Protein AF-A0A9D1J3Y9-F1 (afdb_monomer_lite)

pLDDT: mean 80.9, std 16.55, range [25.58, 98.06]

Sequence (192 aa):
MFTEKEIDNKNPNNLDVFFGYAAFTPLYKSNLINNDLYGFYEDFTMGSIKDIDIPINIDKDKTVRIWSSKSNTQEYLNFLYFCYKLPNEISVIFVNEYDEYVYSAGALNYKEVKELLKYEHKITTEEKDRYKNEWIKLANENSKIRLFKNDKIISTNYDYLDEYIDKYYDKNNIRKTVAALMGNDTENNFKF

Structure (mmCIF, N/CA/C/O backbone):
data_AF-A0A9D1J3Y9-F1
#
_entry.id   AF-A0A9D1J3Y9-F1
#
loop_
_atom_site.group_PDB
_atom_site.id
_atom_site.type_symbol
_atom_site.label_atom_id
_atom_site.label_alt_id
_atom_site.label_comp_id
_atom_site.label_asym_id
_atom_site.label_entity_id
_atom_site.label_seq_id
_atom_site.pdbx_PDB_ins_code
_atom_site.Cartn_x
_atom_site.Cartn_y
_atom_site.Cartn_z
_atom_site.occupancy
_atom_site.B_iso_or_equiv
_atom_site.auth_seq_id
_atom_site.auth_comp_id
_atom_site.auth_asym_id
_atom_site.auth_atom_id
_atom_site.pdbx_PDB_model_num
ATOM 1 N N . MET A 1 1 ? 3.023 18.216 32.067 1.00 33.12 1 MET A N 1
ATOM 2 C CA . MET A 1 1 ? 2.068 17.190 32.529 1.00 33.12 1 MET A CA 1
ATOM 3 C C . MET A 1 1 ? 0.862 17.299 31.611 1.00 33.12 1 MET A C 1
ATOM 5 O O . MET A 1 1 ? 0.069 18.211 31.777 1.00 33.12 1 MET A O 1
ATOM 9 N N . PHE A 1 2 ? 0.832 16.499 30.545 1.00 25.58 2 PHE A N 1
ATOM 10 C CA . PHE A 1 2 ? -0.294 16.462 29.610 1.00 25.58 2 PHE A CA 1
ATOM 11 C C . PHE A 1 2 ? -1.187 15.306 30.044 1.00 25.58 2 PHE A C 1
ATOM 13 O O . PHE A 1 2 ? -0.705 14.190 30.225 1.00 25.58 2 PHE A O 1
ATOM 20 N N . THR A 1 3 ? -2.446 15.610 30.323 1.00 32.56 3 THR A N 1
ATOM 21 C CA . THR A 1 3 ? -3.411 14.694 30.921 1.00 32.56 3 THR A CA 1
ATOM 22 C C . THR A 1 3 ? -3.790 13.593 29.934 1.00 32.56 3 THR A C 1
ATOM 24 O O . THR A 1 3 ? -4.477 13.845 28.951 1.00 32.56 3 THR A O 1
ATOM 27 N N . GLU A 1 4 ? -3.269 12.394 30.200 1.00 34.47 4 GLU A N 1
ATOM 28 C CA . GLU A 1 4 ? -3.891 11.054 30.308 1.00 34.47 4 GLU A CA 1
ATOM 29 C C . GLU A 1 4 ? -5.406 10.855 30.073 1.00 34.47 4 GLU A C 1
ATOM 31 O O . GLU A 1 4 ? -5.957 9.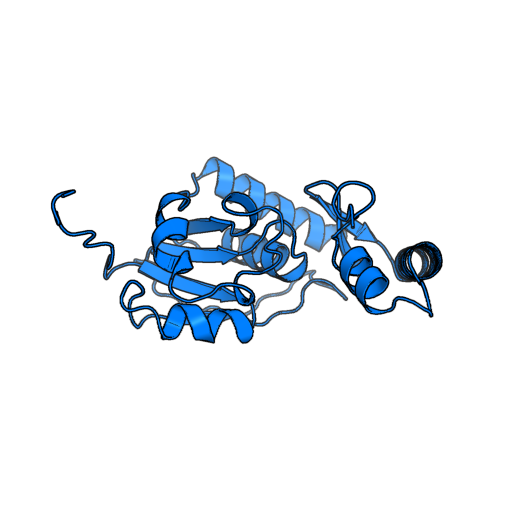850 30.510 1.00 34.47 4 GLU A O 1
ATOM 36 N N . LYS A 1 5 ? -6.108 11.713 29.327 1.00 34.97 5 LYS A N 1
ATOM 37 C CA . LYS A 1 5 ? -7.347 11.285 28.669 1.00 34.97 5 LYS A CA 1
ATOM 38 C C . LYS A 1 5 ? -6.965 10.339 27.534 1.00 34.97 5 LYS A C 1
ATOM 40 O O . LYS A 1 5 ? -6.739 10.763 26.407 1.00 34.97 5 LYS A O 1
ATOM 45 N N . GLU A 1 6 ? -6.764 9.082 27.915 1.00 41.53 6 GLU A N 1
ATOM 46 C CA . GLU A 1 6 ? -7.301 7.912 27.225 1.00 41.53 6 GLU A CA 1
ATOM 47 C C . GLU A 1 6 ? -7.290 8.050 25.701 1.00 41.53 6 GLU A C 1
ATOM 49 O O . GLU A 1 6 ? -8.289 8.368 25.061 1.00 41.53 6 GLU A O 1
ATOM 54 N N . ILE A 1 7 ? -6.128 7.771 25.107 1.00 43.50 7 ILE A N 1
ATOM 55 C CA . ILE A 1 7 ? -6.083 7.272 23.734 1.00 43.50 7 ILE A CA 1
ATOM 56 C C . ILE A 1 7 ? -6.680 5.865 23.799 1.00 43.50 7 ILE A C 1
ATOM 58 O O . ILE A 1 7 ? -5.968 4.865 23.861 1.00 43.50 7 ILE A O 1
ATOM 62 N N . ASP A 1 8 ? -8.004 5.806 23.832 1.00 44.75 8 ASP A N 1
ATOM 63 C CA . ASP A 1 8 ? -8.805 4.596 23.691 1.00 44.75 8 ASP A CA 1
ATOM 64 C C . ASP A 1 8 ? -8.859 4.221 22.192 1.00 44.75 8 ASP A C 1
ATOM 66 O O . ASP A 1 8 ? -9.909 4.006 21.601 1.00 44.75 8 ASP A O 1
ATOM 70 N N . ASN A 1 9 ? -7.694 4.213 21.518 1.00 51.62 9 ASN A N 1
ATOM 71 C CA . ASN A 1 9 ? -7.585 3.941 20.071 1.00 51.62 9 ASN A CA 1
ATOM 72 C C . ASN A 1 9 ? -7.682 2.455 19.727 1.00 51.62 9 ASN A C 1
ATOM 74 O O . ASN A 1 9 ? -7.563 2.081 18.556 1.00 51.62 9 ASN A O 1
ATOM 78 N N . LYS A 1 10 ? -7.940 1.606 20.725 1.00 52.09 10 LYS A N 1
ATOM 79 C CA . LYS A 1 10 ? -8.501 0.287 20.479 1.00 52.09 10 LYS A CA 1
ATOM 80 C C . LYS A 1 10 ? -9.935 0.489 20.017 1.00 52.09 10 LYS A C 1
ATOM 82 O O . LYS A 1 10 ? -10.852 0.285 20.794 1.00 52.09 10 LYS A O 1
ATOM 87 N N . ASN A 1 11 ? -10.141 0.873 18.759 1.00 59.44 11 ASN A N 1
ATOM 88 C CA . ASN A 1 11 ? -11.449 0.699 18.152 1.00 59.44 11 ASN A CA 1
ATOM 89 C C . ASN A 1 11 ? -11.619 -0.815 17.934 1.00 59.44 11 ASN A C 1
ATOM 91 O O . ASN A 1 11 ? -10.954 -1.367 17.053 1.00 59.44 11 ASN A O 1
ATOM 95 N N . PRO A 1 12 ? -12.424 -1.521 18.751 1.00 59.22 12 PRO A N 1
ATOM 96 C CA . PRO A 1 12 ? -12.570 -2.975 18.655 1.00 59.22 12 PRO A CA 1
ATOM 97 C C . PRO A 1 12 ? -13.143 -3.422 17.304 1.00 59.22 12 PRO A C 1
ATOM 99 O O . PRO A 1 12 ? -13.069 -4.601 16.977 1.00 59.22 12 PRO A O 1
ATOM 102 N N . ASN A 1 13 ? -13.667 -2.483 16.511 1.00 71.56 13 ASN A N 1
ATOM 103 C CA . ASN A 1 13 ? -14.254 -2.745 15.203 1.00 71.56 13 ASN A CA 1
ATOM 104 C C . ASN A 1 13 ? -13.260 -2.629 14.037 1.00 71.56 13 ASN A C 1
ATOM 106 O O . ASN A 1 13 ? -13.643 -2.900 12.896 1.00 71.56 13 ASN A O 1
ATOM 110 N N . ASN A 1 14 ? -12.008 -2.235 14.293 1.00 81.44 14 ASN A N 1
ATOM 111 C CA . ASN A 1 14 ? -10.996 -2.151 13.247 1.00 81.44 14 ASN A CA 1
ATOM 112 C C . ASN A 1 14 ? -10.247 -3.483 13.104 1.00 81.44 14 ASN A C 1
ATOM 114 O O . ASN A 1 14 ? -9.794 -4.055 14.095 1.00 81.44 14 ASN A O 1
ATOM 118 N N . LEU A 1 15 ? -10.090 -3.944 11.863 1.00 88.94 15 LEU A N 1
ATOM 119 C CA . LEU A 1 15 ? -9.105 -4.956 11.489 1.00 88.94 15 LEU A CA 1
ATOM 120 C C . LEU A 1 15 ? -7.855 -4.245 10.968 1.00 88.94 15 LEU A C 1
ATOM 122 O O . LEU A 1 15 ? -7.934 -3.523 9.971 1.00 88.94 15 LEU A O 1
ATOM 126 N N . ASP A 1 16 ? -6.711 -4.478 11.604 1.00 90.25 16 ASP A N 1
ATOM 127 C CA . ASP A 1 16 ? -5.431 -3.927 11.167 1.00 90.25 16 ASP A CA 1
ATOM 128 C C . ASP A 1 16 ? -4.796 -4.854 10.114 1.00 90.25 16 ASP A C 1
ATOM 130 O O . ASP A 1 16 ? -4.490 -6.022 10.368 1.00 90.25 16 ASP A O 1
ATOM 134 N N . VAL A 1 17 ? -4.601 -4.325 8.908 1.00 90.81 17 VAL A N 1
ATOM 135 C CA . VAL A 1 17 ? -3.977 -5.002 7.768 1.00 90.81 17 VAL A CA 1
ATOM 136 C C . VAL A 1 17 ? -2.576 -4.456 7.556 1.00 90.81 17 VAL A C 1
ATOM 138 O O . VAL A 1 17 ? -2.359 -3.245 7.560 1.00 90.81 17 VAL A O 1
ATOM 141 N N . PHE A 1 18 ? -1.628 -5.351 7.309 1.00 88.31 18 PHE A N 1
ATOM 142 C CA . PHE A 1 18 ? -0.254 -4.993 6.986 1.00 88.31 18 PHE A CA 1
ATOM 143 C C . PHE A 1 18 ? 0.293 -5.886 5.873 1.00 88.31 18 PHE A C 1
ATOM 145 O O . PHE A 1 18 ? -0.175 -7.008 5.646 1.00 88.31 18 PHE A O 1
ATOM 152 N N . PHE A 1 19 ? 1.320 -5.381 5.198 1.00 85.75 19 PHE A N 1
ATOM 153 C CA . PHE A 1 19 ? 1.958 -6.055 4.078 1.00 85.75 19 PHE A CA 1
ATOM 154 C C . PHE A 1 19 ? 3.391 -6.448 4.452 1.00 85.75 19 PHE A C 1
ATOM 156 O O . PHE A 1 19 ? 4.185 -5.615 4.884 1.00 85.75 19 PHE A O 1
ATOM 163 N N . GLY A 1 20 ? 3.733 -7.729 4.310 1.00 69.44 20 GLY A N 1
ATOM 164 C CA . GLY A 1 20 ? 5.083 -8.223 4.606 1.00 69.44 20 GLY A CA 1
ATOM 165 C C . GLY A 1 20 ? 5.359 -8.560 6.084 1.00 69.44 20 GLY A C 1
ATOM 166 O O . GLY A 1 20 ? 4.698 -8.106 7.015 1.00 69.44 20 GLY A O 1
ATOM 167 N N . TYR A 1 21 ? 6.354 -9.429 6.318 1.00 59.59 21 TYR A N 1
ATOM 168 C CA . TYR A 1 21 ? 6.550 -10.082 7.629 1.00 59.59 21 TYR A CA 1
ATOM 169 C C . TYR A 1 21 ? 7.175 -9.134 8.649 1.00 59.59 21 TYR A C 1
ATOM 171 O O . TYR A 1 21 ? 6.958 -9.269 9.852 1.00 59.59 21 TYR A O 1
ATOM 179 N N . ALA A 1 22 ? 7.942 -8.160 8.164 1.00 60.72 22 ALA A N 1
ATOM 180 C CA . ALA A 1 22 ? 8.607 -7.181 9.004 1.00 60.72 22 ALA A CA 1
ATOM 181 C C . ALA A 1 22 ? 7.599 -6.262 9.714 1.00 60.72 22 ALA A C 1
ATOM 183 O O . ALA A 1 22 ? 7.798 -5.971 10.888 1.00 60.72 22 ALA A O 1
ATOM 184 N N . ALA A 1 23 ? 6.484 -5.900 9.060 1.00 64.19 23 ALA A N 1
ATOM 185 C CA . ALA A 1 23 ? 5.444 -5.030 9.628 1.00 64.19 23 ALA A CA 1
ATOM 186 C C . ALA A 1 23 ? 4.671 -5.695 10.771 1.00 64.19 23 ALA A C 1
ATOM 188 O O . ALA A 1 23 ? 4.237 -5.022 11.705 1.00 64.19 23 ALA A O 1
ATOM 189 N N . PHE A 1 24 ? 4.587 -7.027 10.763 1.00 69.31 24 PHE A N 1
ATOM 190 C CA . PHE A 1 24 ? 3.933 -7.779 11.829 1.00 69.31 24 PHE A CA 1
ATOM 191 C C . PHE A 1 24 ? 4.586 -7.541 13.192 1.00 69.31 24 PHE A C 1
ATOM 193 O O . PHE A 1 24 ? 3.897 -7.351 14.184 1.00 69.31 24 PHE A O 1
ATOM 200 N N . THR A 1 25 ? 5.918 -7.528 13.266 1.00 71.56 25 THR A N 1
ATOM 201 C CA . THR A 1 25 ? 6.640 -7.495 14.550 1.00 71.56 25 THR A CA 1
ATOM 202 C C . THR A 1 25 ? 6.371 -6.223 15.375 1.00 71.56 25 THR A C 1
ATOM 204 O O . THR A 1 25 ? 6.051 -6.362 16.560 1.00 71.56 25 THR A O 1
ATOM 207 N N . PRO A 1 26 ? 6.509 -4.995 14.836 1.00 73.50 26 PRO A N 1
ATOM 208 C CA . PRO A 1 26 ? 6.227 -3.781 15.599 1.00 73.50 26 PRO A CA 1
ATOM 209 C C . PRO A 1 26 ? 4.736 -3.617 15.914 1.00 73.50 26 PRO A C 1
ATOM 211 O O . PRO A 1 26 ? 4.415 -3.201 17.027 1.00 73.50 26 PRO A O 1
ATOM 214 N N . LEU A 1 27 ? 3.838 -3.989 14.992 1.00 78.31 27 LEU A N 1
ATOM 215 C CA . LEU A 1 27 ? 2.387 -3.877 15.188 1.00 78.31 27 LEU A CA 1
ATOM 216 C C . LEU A 1 27 ? 1.871 -4.880 16.223 1.00 78.31 27 LEU A C 1
ATOM 218 O O . LEU A 1 27 ? 1.203 -4.487 17.171 1.00 78.31 27 LEU A O 1
ATOM 222 N N . TYR A 1 28 ? 2.265 -6.150 16.113 1.00 75.56 28 TYR A N 1
ATOM 223 C CA . TYR A 1 28 ? 1.899 -7.210 17.057 1.00 75.56 28 TYR A CA 1
ATOM 224 C C . TYR A 1 28 ? 2.390 -6.931 18.482 1.00 75.56 28 TYR A C 1
ATOM 226 O O . TYR A 1 28 ? 1.725 -7.264 19.457 1.00 75.56 28 TYR A O 1
ATOM 234 N N . LYS A 1 29 ? 3.566 -6.307 18.630 1.00 75.94 29 LYS A N 1
ATOM 235 C CA . LYS A 1 29 ? 4.104 -5.916 19.945 1.00 75.94 29 LYS A CA 1
ATOM 236 C C . LYS A 1 29 ? 3.448 -4.657 20.518 1.00 75.94 29 LYS A C 1
ATOM 238 O O . LYS A 1 29 ? 3.705 -4.324 21.675 1.00 75.94 29 LYS A O 1
ATOM 243 N N . SER A 1 30 ? 2.665 -3.925 19.728 1.00 74.38 30 SER A N 1
ATOM 244 C CA . SER A 1 30 ? 2.033 -2.687 20.163 1.00 74.38 30 SER A CA 1
ATOM 245 C C . SER A 1 30 ? 0.728 -2.975 20.894 1.00 74.38 30 SER A C 1
ATOM 247 O O . SER A 1 30 ? -0.234 -3.462 20.312 1.00 74.38 30 SER A O 1
ATOM 249 N N . ASN A 1 31 ? 0.641 -2.556 22.157 1.00 74.75 31 ASN A N 1
ATOM 250 C CA . ASN A 1 31 ? -0.602 -2.636 22.932 1.00 74.75 31 ASN A CA 1
ATOM 251 C C . ASN A 1 31 ? -1.724 -1.722 22.395 1.00 74.75 31 ASN A C 1
ATOM 253 O O . ASN A 1 31 ? -2.834 -1.759 22.925 1.00 74.75 31 ASN A O 1
ATOM 257 N N . LEU A 1 32 ? -1.425 -0.868 21.409 1.00 73.38 32 LEU A N 1
ATOM 258 C CA . LEU A 1 32 ? -2.373 0.057 20.777 1.00 73.38 32 LEU A CA 1
ATOM 259 C C . LEU A 1 32 ? -3.146 -0.587 19.626 1.00 73.38 32 LEU A C 1
ATOM 261 O O . LEU A 1 32 ? -4.177 -0.057 19.224 1.00 73.38 32 LEU A O 1
ATOM 265 N N . ILE A 1 33 ? -2.639 -1.700 19.100 1.00 73.69 33 ILE A N 1
ATOM 266 C CA . ILE A 1 33 ? -3.281 -2.468 18.042 1.00 73.69 33 ILE A CA 1
ATOM 267 C C . ILE A 1 33 ? -4.095 -3.576 18.705 1.00 73.69 33 ILE A C 1
ATOM 269 O O . ILE A 1 33 ? -3.660 -4.190 19.684 1.00 73.69 33 ILE A O 1
ATOM 273 N N . ASN A 1 34 ? -5.315 -3.797 18.224 1.00 67.06 34 ASN A N 1
ATOM 274 C CA . ASN A 1 34 ? -6.100 -4.939 18.676 1.00 67.06 34 ASN A CA 1
ATOM 275 C C . ASN A 1 34 ? -5.504 -6.221 18.080 1.00 67.06 34 ASN A C 1
ATOM 277 O O . ASN A 1 34 ? -4.923 -6.193 17.004 1.00 67.06 34 ASN A O 1
ATOM 281 N N . ASN A 1 35 ? -5.660 -7.367 18.751 1.00 66.06 35 ASN A N 1
ATOM 282 C CA . ASN A 1 35 ? -5.107 -8.651 18.279 1.00 66.06 35 ASN A CA 1
ATOM 283 C C . ASN A 1 35 ? -5.718 -9.150 16.945 1.00 66.06 35 ASN A C 1
ATOM 285 O O . ASN A 1 35 ? -5.425 -10.263 16.515 1.00 66.06 35 ASN A O 1
ATOM 289 N N . ASP A 1 36 ? -6.577 -8.354 16.310 1.00 78.25 36 ASP A N 1
ATOM 290 C CA . ASP A 1 36 ? -7.190 -8.617 15.016 1.00 78.25 36 ASP A CA 1
ATOM 291 C C . ASP A 1 36 ? -6.276 -8.071 13.913 1.00 78.25 36 ASP A C 1
ATOM 293 O O . ASP A 1 36 ? -6.423 -6.953 13.417 1.00 78.25 36 ASP A O 1
ATOM 297 N N . LEU A 1 37 ? -5.255 -8.869 13.612 1.00 84.12 37 LEU A N 1
ATOM 298 C CA . LEU A 1 37 ? -4.210 -8.562 12.647 1.00 84.12 37 LEU A CA 1
ATOM 299 C C . LEU A 1 37 ? -4.346 -9.480 11.436 1.00 84.12 37 LEU A C 1
ATOM 301 O O . LEU A 1 37 ? -4.343 -10.704 11.575 1.00 84.12 37 LEU A O 1
ATOM 305 N N . TYR A 1 38 ? -4.394 -8.892 10.245 1.00 86.00 38 TYR A N 1
ATOM 306 C CA . TYR A 1 38 ? -4.410 -9.627 8.985 1.00 86.00 38 TYR A CA 1
ATOM 307 C C . TYR A 1 38 ? -3.165 -9.303 8.158 1.00 86.00 38 TYR A C 1
ATOM 309 O O . TYR A 1 38 ? -2.995 -8.194 7.652 1.00 86.00 38 TYR A O 1
ATOM 317 N N . GLY A 1 39 ? -2.284 -10.291 8.020 1.00 86.81 39 GLY A N 1
ATOM 318 C CA . GLY A 1 39 ? -1.118 -10.189 7.149 1.00 86.81 39 GLY A CA 1
ATOM 319 C C . GLY A 1 39 ? -1.466 -10.585 5.720 1.00 86.81 39 GLY A C 1
ATOM 320 O O . GLY A 1 39 ? -2.018 -11.661 5.495 1.00 86.81 39 GLY A O 1
ATOM 321 N N . PHE A 1 40 ? -1.109 -9.739 4.757 1.00 87.12 40 PHE A N 1
ATOM 322 C CA . PHE A 1 40 ? -1.298 -10.002 3.332 1.00 87.12 40 PHE A CA 1
ATOM 323 C C . PHE A 1 40 ? 0.035 -9.909 2.581 1.00 87.12 40 PHE A C 1
ATOM 325 O O . PHE A 1 40 ? 0.808 -8.971 2.778 1.00 87.12 40 PHE A O 1
ATOM 332 N N . TYR A 1 41 ? 0.326 -10.907 1.746 1.00 82.06 41 TYR A N 1
ATOM 333 C CA . TYR A 1 41 ? 1.681 -11.173 1.249 1.00 82.06 41 TYR A CA 1
ATOM 334 C C . TYR A 1 41 ? 1.704 -11.502 -0.236 1.00 82.06 41 TYR A C 1
ATOM 336 O O . TYR A 1 41 ? 2.305 -12.488 -0.652 1.00 82.06 41 TYR A O 1
ATOM 344 N N . GLU A 1 42 ? 1.049 -10.669 -1.030 1.00 88.25 42 GLU A N 1
ATOM 345 C CA . GLU A 1 42 ? 1.047 -10.837 -2.476 1.00 88.25 42 GLU A CA 1
ATOM 346 C C . GLU A 1 42 ? 2.038 -9.879 -3.119 1.00 88.25 42 GLU A C 1
ATOM 348 O O . GLU A 1 42 ? 2.273 -8.761 -2.638 1.00 88.25 42 GLU A O 1
ATOM 353 N N . ASP A 1 43 ? 2.671 -10.362 -4.181 1.00 89.25 43 ASP A N 1
ATOM 354 C CA . ASP A 1 43 ? 3.592 -9.587 -4.992 1.00 89.25 43 ASP A CA 1
ATOM 355 C C . ASP A 1 43 ? 2.947 -9.292 -6.346 1.00 89.25 43 ASP A C 1
ATOM 357 O O . ASP A 1 43 ? 2.882 -10.135 -7.238 1.00 89.25 43 ASP A O 1
ATOM 361 N N . PHE A 1 44 ? 2.458 -8.063 -6.483 1.00 92.56 44 PHE A N 1
ATOM 362 C CA . PHE A 1 44 ? 1.872 -7.544 -7.718 1.00 92.56 44 PHE A CA 1
ATOM 363 C C . PHE A 1 44 ? 2.878 -6.765 -8.577 1.00 92.56 44 PHE A C 1
ATOM 365 O O . PHE A 1 44 ? 2.513 -6.221 -9.628 1.00 92.56 44 PHE A O 1
ATOM 372 N N . THR A 1 45 ? 4.139 -6.672 -8.140 1.00 91.00 45 THR A N 1
ATOM 373 C CA . THR A 1 45 ? 5.173 -5.886 -8.827 1.00 91.00 45 THR A CA 1
ATOM 374 C C . THR A 1 45 ? 5.581 -6.520 -10.150 1.00 91.00 45 THR A C 1
ATOM 376 O O . THR A 1 45 ? 5.971 -5.810 -11.077 1.00 91.00 45 THR A O 1
ATOM 379 N N . MET A 1 46 ? 5.440 -7.841 -10.273 1.00 90.19 46 MET A N 1
ATOM 380 C CA . MET A 1 46 ? 5.852 -8.607 -11.442 1.00 90.19 46 MET A CA 1
ATOM 381 C C . MET A 1 46 ? 4.739 -9.520 -11.951 1.00 90.19 46 MET A C 1
ATOM 383 O O . MET A 1 46 ? 3.896 -10.004 -11.203 1.00 90.19 46 MET A O 1
ATOM 387 N N . GLY A 1 47 ? 4.773 -9.793 -13.251 1.00 89.81 47 GLY A N 1
ATOM 388 C CA . GLY A 1 47 ? 3.834 -10.695 -13.901 1.00 89.81 47 GLY A CA 1
ATOM 389 C C . GLY A 1 47 ? 2.450 -10.089 -14.138 1.00 89.81 47 GLY A C 1
ATOM 390 O O . GLY A 1 47 ? 2.207 -8.887 -13.986 1.00 89.81 47 GLY A O 1
ATOM 391 N N . SER A 1 48 ? 1.544 -10.955 -14.589 1.00 91.00 48 SER A N 1
ATOM 392 C CA . SER A 1 48 ? 0.172 -10.579 -14.912 1.00 91.00 48 SER A CA 1
ATOM 393 C C . SER A 1 48 ? -0.645 -10.434 -13.639 1.00 91.00 48 SER A C 1
ATOM 395 O O . SER A 1 48 ? -0.815 -11.410 -12.916 1.00 91.00 48 SER A O 1
ATOM 397 N N . ILE A 1 49 ? -1.213 -9.248 -13.421 1.00 95.00 49 ILE A N 1
ATOM 398 C CA . ILE A 1 49 ? -2.232 -9.030 -12.378 1.00 95.00 49 ILE A CA 1
ATOM 399 C C . ILE A 1 49 ? -3.649 -8.989 -12.950 1.00 95.00 49 ILE A C 1
ATOM 401 O O . ILE A 1 49 ? -4.624 -8.789 -12.227 1.00 95.00 49 ILE A O 1
ATOM 405 N N . LYS A 1 50 ? -3.765 -9.159 -14.270 1.00 93.06 50 LYS A N 1
ATOM 406 C CA . LYS A 1 50 ? -5.050 -9.256 -14.939 1.00 93.06 50 LYS A CA 1
ATOM 407 C C . LYS A 1 50 ? -5.809 -10.466 -14.401 1.00 93.06 50 LYS A C 1
ATOM 409 O O . LYS A 1 50 ? -5.236 -11.545 -14.273 1.00 93.06 50 LYS A O 1
ATOM 414 N N . ASP A 1 51 ? -7.087 -10.260 -14.101 1.00 90.50 51 ASP A N 1
ATOM 415 C CA . ASP A 1 51 ? -8.011 -11.296 -13.634 1.00 90.50 51 ASP A CA 1
ATOM 416 C C . ASP A 1 51 ? -7.610 -11.960 -12.296 1.00 90.50 51 ASP A C 1
ATOM 418 O O . ASP A 1 51 ? -8.160 -13.001 -11.939 1.00 90.50 51 ASP A O 1
ATOM 422 N N . ILE A 1 52 ? -6.687 -11.359 -11.527 1.00 92.50 52 ILE A N 1
ATOM 423 C CA . ILE A 1 52 ? -6.369 -11.823 -10.173 1.00 92.50 52 ILE A CA 1
ATOM 424 C C .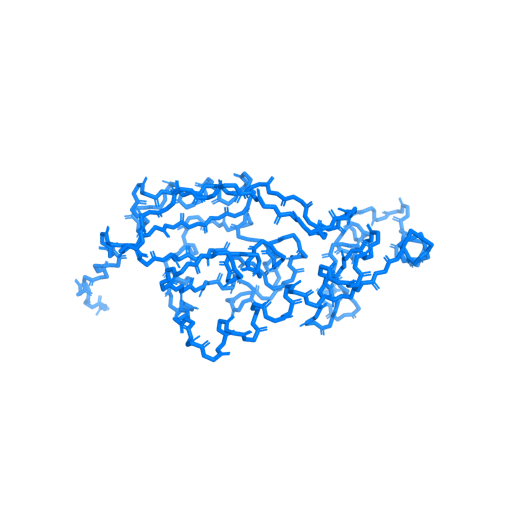 ILE A 1 52 ? -7.611 -11.718 -9.285 1.00 92.50 52 ILE A C 1
ATOM 426 O O . ILE A 1 52 ? -8.220 -10.653 -9.150 1.00 92.50 52 ILE A O 1
ATOM 430 N N . ASP A 1 53 ? -7.929 -12.831 -8.629 1.00 91.69 53 ASP A N 1
ATOM 431 C CA . ASP A 1 53 ? -8.987 -12.925 -7.635 1.00 91.69 53 ASP A CA 1
ATOM 432 C C . ASP A 1 53 ? -8.509 -13.722 -6.416 1.00 91.69 53 ASP A C 1
ATOM 434 O O . ASP A 1 53 ? -8.697 -14.934 -6.307 1.00 91.69 53 ASP A O 1
ATOM 438 N N . ILE A 1 54 ? -7.839 -13.029 -5.498 1.00 92.56 54 ILE A N 1
ATOM 439 C CA . ILE A 1 54 ? -7.394 -13.610 -4.230 1.00 92.56 54 ILE A CA 1
ATOM 440 C C . ILE A 1 54 ? -8.544 -13.536 -3.218 1.00 92.56 54 ILE A C 1
ATOM 442 O O . ILE A 1 54 ? -9.059 -12.436 -2.964 1.00 92.56 54 ILE A O 1
ATOM 446 N N . PRO A 1 55 ? -8.945 -14.668 -2.608 1.00 88.75 55 PRO A N 1
ATOM 447 C CA . PRO A 1 55 ? -9.982 -14.681 -1.589 1.00 88.75 55 PRO A CA 1
ATOM 448 C C . PRO A 1 55 ? -9.488 -13.970 -0.326 1.00 88.75 55 PRO A C 1
ATOM 450 O O . PRO A 1 55 ? -8.522 -14.390 0.305 1.00 88.75 55 PRO A O 1
ATOM 453 N N . ILE A 1 56 ? -10.188 -12.904 0.062 1.00 89.00 56 ILE A N 1
ATOM 454 C CA . ILE A 1 56 ? -9.957 -12.186 1.316 1.00 89.00 56 ILE A CA 1
ATOM 455 C C . ILE A 1 56 ? -11.214 -12.342 2.170 1.00 89.00 56 ILE A C 1
ATOM 457 O O . ILE A 1 56 ? -12.283 -11.856 1.802 1.00 89.00 56 ILE A O 1
ATOM 461 N N . ASN A 1 57 ? -11.091 -13.054 3.292 1.00 85.62 57 ASN A N 1
ATOM 462 C CA . ASN A 1 57 ? -12.200 -13.306 4.208 1.00 85.62 57 ASN A CA 1
ATOM 463 C C . ASN A 1 57 ? -12.135 -12.342 5.395 1.00 85.62 57 ASN A C 1
ATOM 465 O O . ASN A 1 57 ? -11.584 -12.665 6.446 1.00 85.62 57 ASN A O 1
ATOM 469 N N . ILE A 1 58 ? -12.670 -11.143 5.188 1.00 87.75 58 ILE A N 1
ATOM 470 C CA . ILE A 1 58 ? -12.803 -10.107 6.211 1.00 87.75 58 ILE A CA 1
ATOM 471 C C . ILE A 1 58 ? -14.295 -9.861 6.427 1.00 87.75 58 ILE A C 1
ATOM 473 O O . ILE A 1 58 ? -15.060 -9.774 5.465 1.00 87.75 58 ILE A O 1
ATOM 477 N N . ASP A 1 59 ? -14.703 -9.759 7.692 1.00 86.88 59 ASP A N 1
ATOM 478 C CA . ASP A 1 59 ? -16.074 -9.403 8.052 1.00 86.88 59 ASP A CA 1
ATOM 479 C C . ASP A 1 59 ? -16.439 -8.041 7.446 1.00 86.88 59 ASP A C 1
ATOM 481 O O . ASP A 1 59 ? -15.689 -7.075 7.582 1.00 86.88 59 ASP A O 1
ATOM 485 N N . LYS A 1 60 ? -17.581 -7.964 6.761 1.00 84.00 60 LYS A N 1
ATOM 486 C CA . LYS A 1 60 ? -18.018 -6.772 6.021 1.00 84.00 60 LYS A CA 1
ATOM 487 C C . LYS A 1 60 ? -18.318 -5.588 6.936 1.00 84.00 60 LYS A C 1
ATOM 489 O O . LYS A 1 60 ? -18.223 -4.453 6.475 1.00 84.00 60 LYS A O 1
ATOM 494 N N . ASP A 1 61 ? -18.643 -5.856 8.198 1.00 86.00 61 ASP A N 1
ATOM 495 C CA . ASP A 1 61 ? -18.996 -4.827 9.176 1.00 86.00 61 ASP A CA 1
ATOM 496 C C . ASP A 1 61 ? -17.763 -4.211 9.858 1.00 86.00 61 ASP A C 1
ATOM 498 O O . ASP A 1 61 ? -17.875 -3.206 10.562 1.00 86.00 61 ASP A O 1
ATOM 502 N N . LYS A 1 62 ? -16.567 -4.773 9.632 1.00 88.44 62 LYS A N 1
ATOM 503 C CA . LYS A 1 62 ? -15.317 -4.203 10.143 1.00 88.44 62 LYS A CA 1
ATOM 504 C C . LYS A 1 62 ? -14.811 -3.070 9.264 1.00 88.44 62 LYS A C 1
ATOM 506 O O . LYS A 1 62 ? -14.798 -3.166 8.034 1.00 88.44 62 LYS A O 1
ATOM 511 N N . THR A 1 63 ? -14.283 -2.035 9.904 1.00 91.12 63 THR A N 1
ATOM 512 C CA . THR A 1 63 ? -13.433 -1.055 9.226 1.00 91.12 63 THR A CA 1
ATOM 513 C C . THR A 1 63 ? -12.036 -1.655 9.072 1.00 91.12 63 THR A C 1
ATOM 515 O O . THR A 1 63 ? -11.491 -2.238 10.007 1.00 91.12 63 THR A O 1
ATOM 518 N N . VAL A 1 64 ? -11.442 -1.539 7.888 1.00 94.00 64 VAL A N 1
ATOM 519 C CA . VAL A 1 64 ? -10.106 -2.073 7.600 1.00 94.00 64 VAL A CA 1
ATOM 520 C C . VAL A 1 64 ? -9.092 -0.938 7.673 1.00 94.00 64 VAL A C 1
ATOM 522 O O . VAL A 1 64 ? -9.135 -0.030 6.846 1.00 94.00 64 VAL A O 1
ATOM 525 N N . ARG A 1 65 ? -8.169 -0.991 8.637 1.00 93.69 65 ARG A N 1
ATOM 526 C CA . ARG A 1 65 ? -7.046 -0.051 8.724 1.00 93.69 65 ARG A CA 1
ATOM 527 C C . ARG A 1 65 ? -5.829 -0.653 8.041 1.00 93.69 65 ARG A C 1
ATOM 529 O O . ARG A 1 65 ? -5.317 -1.672 8.488 1.00 93.69 65 ARG A O 1
ATOM 536 N N . ILE A 1 66 ? -5.341 -0.015 6.988 1.00 93.88 66 ILE A N 1
ATOM 537 C CA . ILE A 1 66 ? -4.184 -0.486 6.225 1.00 93.88 66 ILE A CA 1
ATOM 538 C C . ILE A 1 66 ? -2.930 0.283 6.645 1.00 93.88 66 ILE A C 1
ATOM 540 O O . ILE A 1 66 ? -2.880 1.508 6.547 1.00 93.88 66 ILE A O 1
ATOM 544 N N . TRP A 1 67 ? -1.896 -0.444 7.058 1.00 92.50 67 TRP A N 1
ATOM 545 C CA . TRP A 1 67 ? -0.551 0.081 7.280 1.00 92.50 67 TRP A CA 1
ATOM 546 C C . TRP A 1 67 ? 0.274 -0.128 6.012 1.00 92.50 67 TRP A C 1
ATOM 548 O O . TRP A 1 67 ? 0.561 -1.265 5.636 1.00 92.50 67 TRP A O 1
ATOM 558 N N . SER A 1 68 ? 0.628 0.964 5.338 1.00 91.81 68 SER A N 1
ATOM 559 C CA . SER A 1 68 ? 1.283 0.929 4.028 1.00 91.81 68 SER A CA 1
ATOM 560 C C . SER A 1 68 ? 2.309 2.049 3.902 1.00 91.81 68 SER A C 1
ATOM 562 O O . SER A 1 68 ? 2.378 2.961 4.721 1.00 91.81 68 SER A O 1
ATOM 564 N N . SER A 1 69 ? 3.075 2.020 2.826 1.00 88.31 69 SER A N 1
ATOM 565 C CA . SER A 1 69 ? 3.895 3.123 2.352 1.00 88.31 69 SER A CA 1
ATOM 566 C C . SER A 1 69 ? 3.517 3.471 0.918 1.00 88.31 69 SER A C 1
ATOM 568 O O . SER A 1 69 ? 3.187 2.580 0.134 1.00 88.31 69 SER A O 1
ATOM 570 N N . LYS A 1 70 ? 3.564 4.762 0.567 1.00 84.62 70 LYS A N 1
ATOM 571 C CA . LYS A 1 70 ? 3.493 5.184 -0.839 1.00 84.62 70 LYS A CA 1
ATOM 572 C C . LYS A 1 70 ? 4.826 4.963 -1.537 1.00 84.62 70 LYS A C 1
ATOM 574 O O . LYS A 1 70 ? 4.818 4.668 -2.714 1.00 84.62 70 LYS A O 1
ATOM 579 N N . SER A 1 71 ? 5.958 5.034 -0.840 1.00 78.69 71 SER A N 1
ATOM 580 C CA . SER A 1 71 ? 7.258 4.804 -1.477 1.00 78.69 71 SER A CA 1
ATOM 581 C C . SER A 1 71 ? 7.495 3.330 -1.811 1.00 78.69 71 SER A C 1
ATOM 583 O O . SER A 1 71 ? 8.217 3.049 -2.762 1.00 78.69 71 SER A O 1
ATOM 585 N N . ASN A 1 72 ? 6.837 2.388 -1.123 1.00 85.75 72 ASN A N 1
ATOM 586 C CA . ASN A 1 72 ? 6.964 0.965 -1.423 1.00 85.75 72 ASN A CA 1
ATOM 587 C C . ASN A 1 72 ? 5.964 0.475 -2.470 1.00 85.75 72 ASN A C 1
ATOM 589 O O . ASN A 1 72 ? 4.768 0.367 -2.210 1.00 85.75 72 ASN A O 1
ATOM 593 N N . THR A 1 73 ? 6.494 0.085 -3.632 1.00 88.12 73 THR A N 1
ATOM 594 C CA . THR A 1 73 ? 5.708 -0.424 -4.767 1.00 88.12 73 THR A CA 1
ATOM 595 C C . THR A 1 73 ? 4.775 -1.571 -4.377 1.00 88.12 73 THR A C 1
ATOM 597 O O . THR A 1 73 ? 3.601 -1.549 -4.738 1.00 88.12 73 THR A O 1
ATOM 600 N N . GLN A 1 74 ? 5.268 -2.572 -3.643 1.00 89.00 74 GLN A N 1
ATOM 601 C CA . GLN A 1 74 ? 4.467 -3.738 -3.271 1.00 89.00 74 GLN A CA 1
ATOM 602 C C . GLN A 1 74 ? 3.363 -3.357 -2.281 1.00 89.00 74 GLN A C 1
ATOM 604 O O . GLN A 1 74 ? 2.211 -3.744 -2.467 1.00 89.00 74 GLN A O 1
ATOM 609 N N . GLU A 1 75 ? 3.694 -2.579 -1.249 1.00 90.44 75 GLU A N 1
ATOM 610 C CA . GLU A 1 75 ? 2.708 -2.134 -0.257 1.00 90.44 75 GLU A CA 1
ATOM 611 C C . GLU A 1 75 ? 1.620 -1.278 -0.905 1.00 90.44 75 GLU A C 1
ATOM 613 O O . GLU A 1 75 ? 0.433 -1.520 -0.691 1.00 90.44 75 GLU A O 1
ATOM 618 N N . TYR A 1 76 ? 2.013 -0.341 -1.769 1.00 92.50 76 TYR A N 1
ATOM 619 C CA . TYR A 1 76 ? 1.073 0.514 -2.477 1.00 92.50 76 TYR A CA 1
ATOM 620 C C . TYR A 1 76 ? 0.164 -0.283 -3.423 1.00 92.50 76 TYR A C 1
ATOM 622 O O . TYR A 1 76 ? -1.046 -0.066 -3.437 1.00 92.50 76 TYR A O 1
ATOM 630 N N . LEU A 1 77 ? 0.700 -1.255 -4.170 1.00 94.38 77 LEU A N 1
ATOM 631 C CA . LEU A 1 77 ? -0.117 -2.130 -5.020 1.00 94.38 77 LEU A CA 1
ATOM 632 C C . LEU A 1 77 ? -1.094 -2.983 -4.200 1.00 94.38 77 LEU A C 1
ATOM 634 O O . LEU A 1 77 ? -2.252 -3.127 -4.593 1.00 94.38 77 LEU A O 1
ATOM 638 N N . ASN A 1 78 ? -0.665 -3.508 -3.051 1.00 94.31 78 ASN A N 1
ATOM 639 C CA . ASN A 1 78 ? -1.542 -4.251 -2.147 1.00 94.31 78 ASN A CA 1
ATOM 640 C C . ASN A 1 78 ? -2.649 -3.356 -1.577 1.00 94.31 78 ASN A C 1
ATOM 642 O O . ASN A 1 78 ? -3.812 -3.759 -1.531 1.00 94.31 78 ASN A O 1
ATOM 646 N N . PHE A 1 79 ? -2.322 -2.115 -1.221 1.00 95.38 79 PHE A N 1
ATOM 647 C CA . PHE A 1 79 ? -3.298 -1.104 -0.829 1.00 95.38 79 PHE A CA 1
ATOM 648 C C . PHE A 1 79 ? -4.342 -0.846 -1.932 1.00 95.38 79 PHE A C 1
ATOM 650 O O . PHE A 1 79 ? -5.547 -0.898 -1.665 1.00 95.38 79 PHE A O 1
ATOM 657 N N . LEU A 1 80 ? -3.907 -0.633 -3.180 1.00 96.19 80 LEU A N 1
ATOM 658 C CA . LEU A 1 80 ? -4.813 -0.450 -4.320 1.00 96.19 80 LEU A CA 1
ATOM 659 C C . LEU A 1 80 ? -5.723 -1.672 -4.522 1.00 96.19 80 LEU A C 1
ATOM 661 O O . LEU A 1 80 ? -6.929 -1.515 -4.733 1.00 96.19 80 LEU A O 1
ATOM 665 N N . TYR A 1 81 ? -5.173 -2.886 -4.405 1.00 96.62 81 TYR A N 1
ATOM 666 C CA . TYR A 1 81 ? -5.943 -4.125 -4.514 1.00 96.62 81 TYR A CA 1
ATOM 667 C C . TYR A 1 81 ? -7.029 -4.226 -3.438 1.00 96.62 81 TYR A C 1
ATOM 669 O O . TYR A 1 81 ? -8.164 -4.593 -3.743 1.00 96.62 81 TYR A O 1
ATOM 677 N N . PHE A 1 82 ? -6.732 -3.844 -2.194 1.00 96.25 82 PHE A N 1
ATOM 678 C CA . PHE A 1 82 ? -7.720 -3.833 -1.110 1.00 96.25 82 PHE A CA 1
ATOM 679 C C . PHE A 1 82 ? -8.846 -2.829 -1.374 1.00 96.25 82 PHE A C 1
ATOM 681 O O . PHE A 1 82 ? -10.018 -3.178 -1.217 1.00 96.25 82 PHE A O 1
ATOM 688 N N . CYS A 1 83 ? -8.518 -1.623 -1.849 1.00 96.75 83 CYS A N 1
ATOM 689 C CA . CYS A 1 83 ? -9.512 -0.632 -2.275 1.00 96.75 83 CYS A CA 1
ATOM 690 C C . CYS A 1 83 ? -10.410 -1.152 -3.409 1.00 96.75 83 CYS A C 1
ATOM 692 O O . CYS A 1 83 ? -11.609 -0.864 -3.422 1.00 96.75 83 CYS A O 1
ATOM 694 N N . TYR A 1 84 ? -9.852 -1.936 -4.336 1.00 96.94 84 TYR A N 1
ATOM 695 C CA . TYR A 1 84 ? -10.597 -2.581 -5.418 1.00 96.94 84 TYR A CA 1
ATOM 696 C C . TYR A 1 84 ? -11.492 -3.731 -4.932 1.00 96.94 84 TYR A C 1
ATOM 698 O O . TYR A 1 84 ? -12.648 -3.830 -5.352 1.00 96.94 84 TYR A O 1
ATOM 706 N N . LYS A 1 85 ? -10.961 -4.605 -4.070 1.00 95.75 85 LYS A N 1
ATOM 707 C CA . LYS A 1 85 ? -11.563 -5.899 -3.728 1.00 95.75 85 LYS A CA 1
ATOM 708 C C . LYS A 1 85 ? -12.580 -5.820 -2.595 1.00 95.75 85 LYS A C 1
ATOM 7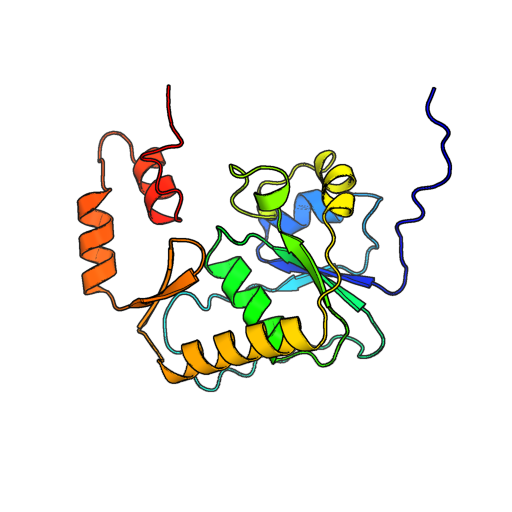10 O O . LYS A 1 85 ? -13.576 -6.546 -2.626 1.00 95.75 85 LYS A O 1
ATOM 715 N N . LEU A 1 86 ? -12.326 -4.994 -1.582 1.00 94.62 86 LEU A N 1
ATOM 716 C CA . LEU A 1 86 ? -13.107 -5.011 -0.349 1.00 94.62 86 LEU A CA 1
ATOM 717 C C . LEU A 1 86 ? -14.277 -4.026 -0.395 1.00 94.62 86 LEU A C 1
ATOM 719 O O . LEU A 1 86 ? -14.089 -2.860 -0.744 1.00 94.62 86 LEU A O 1
ATOM 723 N N . PRO A 1 87 ? -15.486 -4.432 0.027 1.00 93.38 87 PRO A N 1
ATOM 724 C CA . PRO A 1 87 ? -16.604 -3.508 0.195 1.00 93.38 87 PRO A CA 1
ATOM 725 C C . PRO A 1 87 ? -16.472 -2.635 1.456 1.00 93.38 87 PRO A C 1
ATOM 727 O O . PRO A 1 87 ? -17.082 -1.573 1.501 1.00 93.38 87 PRO A O 1
ATOM 730 N N . ASN A 1 88 ? -15.653 -3.045 2.429 1.00 94.50 88 ASN A N 1
ATOM 731 C CA . ASN A 1 88 ? -15.470 -2.419 3.744 1.00 94.50 88 ASN A CA 1
ATOM 732 C C . ASN A 1 88 ? -15.113 -0.926 3.696 1.00 94.50 88 ASN A C 1
ATOM 734 O O . ASN A 1 88 ? -14.494 -0.452 2.738 1.00 94.50 88 ASN A O 1
ATOM 738 N N . GLU A 1 89 ? -15.414 -0.194 4.769 1.00 94.62 89 GLU A N 1
ATOM 739 C CA . GLU A 1 89 ? -14.756 1.092 5.013 1.00 94.62 89 GLU A CA 1
ATOM 740 C C . GLU A 1 89 ? -13.251 0.874 5.198 1.00 94.62 89 GLU A C 1
ATOM 742 O O . GLU A 1 89 ? -12.841 -0.073 5.872 1.00 94.62 89 GLU A O 1
ATOM 747 N N . ILE A 1 90 ? -12.436 1.750 4.610 1.00 95.50 90 ILE A N 1
ATOM 748 C CA . ILE A 1 90 ? -10.979 1.664 4.699 1.00 95.50 90 ILE A CA 1
ATOM 749 C C . ILE A 1 90 ? -10.447 2.947 5.329 1.00 95.50 90 ILE A C 1
ATOM 751 O O . ILE A 1 90 ? -10.830 4.051 4.940 1.00 95.50 90 ILE A O 1
ATOM 755 N N . SER A 1 91 ? -9.540 2.799 6.283 1.00 94.94 91 SER A N 1
ATOM 756 C CA . SER A 1 91 ? -8.603 3.844 6.675 1.00 94.94 91 SER A CA 1
ATOM 757 C C . SER A 1 91 ? -7.185 3.400 6.346 1.00 94.94 91 SER A C 1
ATOM 759 O O . SER A 1 91 ? -6.903 2.209 6.200 1.00 94.94 91 SER A O 1
ATOM 761 N N . VAL A 1 92 ? -6.283 4.355 6.173 1.00 94.44 92 VAL A N 1
ATOM 762 C CA . VAL A 1 92 ? -4.899 4.075 5.804 1.00 94.44 92 VAL A CA 1
ATOM 763 C C . VAL A 1 92 ? -3.951 4.938 6.614 1.00 94.44 92 VAL A C 1
ATOM 765 O O . VAL A 1 92 ? -4.240 6.095 6.907 1.00 94.44 92 VAL A O 1
ATOM 768 N N . ILE A 1 93 ? -2.815 4.355 6.974 1.00 93.38 93 ILE A N 1
ATOM 769 C CA . ILE A 1 93 ? -1.658 5.057 7.514 1.00 93.38 93 ILE A CA 1
ATOM 770 C C . ILE A 1 93 ? -0.529 4.841 6.520 1.00 93.38 93 ILE A C 1
ATOM 772 O O . ILE A 1 93 ? -0.046 3.716 6.356 1.00 93.38 93 ILE A O 1
ATOM 776 N N . PHE A 1 94 ? -0.119 5.922 5.862 1.00 91.75 94 PHE A N 1
ATOM 777 C CA . PHE A 1 94 ? 1.063 5.925 5.015 1.00 91.75 94 PHE A CA 1
ATOM 778 C C . PHE A 1 94 ? 2.273 6.322 5.850 1.00 91.75 94 PHE A C 1
ATOM 780 O O . PHE A 1 94 ? 2.429 7.476 6.234 1.00 91.75 94 PHE A O 1
ATOM 787 N N . VAL A 1 95 ? 3.139 5.360 6.155 1.00 88.12 95 VAL A N 1
ATOM 788 C CA . VAL A 1 95 ? 4.252 5.569 7.098 1.00 88.12 95 V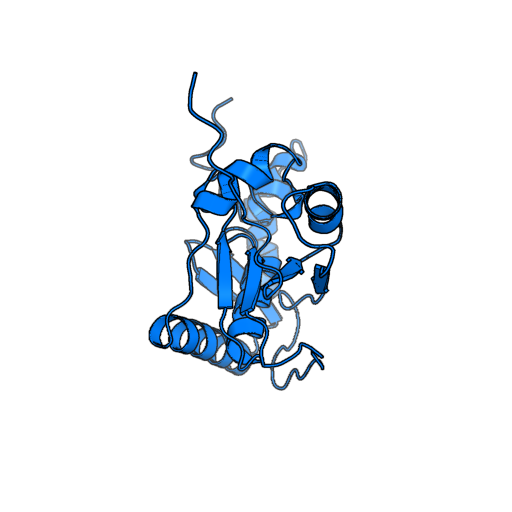AL A CA 1
ATOM 789 C C . VAL A 1 95 ? 5.240 6.636 6.638 1.00 88.12 95 VAL A C 1
ATOM 791 O O . VAL A 1 95 ? 5.831 7.330 7.461 1.00 88.12 95 VAL A O 1
ATOM 794 N N . ASN A 1 96 ? 5.345 6.823 5.325 1.00 85.81 96 ASN A N 1
ATOM 795 C CA . ASN A 1 96 ? 6.177 7.842 4.712 1.00 85.81 96 ASN A CA 1
ATOM 796 C C . ASN A 1 96 ? 5.599 9.271 4.827 1.00 85.81 96 ASN A C 1
ATOM 798 O O . ASN A 1 96 ? 6.266 10.220 4.433 1.00 85.81 96 ASN A O 1
ATOM 802 N N . GLU A 1 97 ? 4.379 9.446 5.353 1.00 85.81 97 GLU A N 1
ATOM 803 C CA . GLU A 1 97 ? 3.824 10.764 5.718 1.00 85.81 97 GLU A CA 1
ATOM 804 C C . GLU A 1 97 ? 4.313 11.244 7.093 1.00 85.81 97 GLU A C 1
ATOM 806 O O . GLU A 1 97 ? 4.332 12.445 7.355 1.00 85.81 97 GLU A O 1
ATOM 811 N N . TYR A 1 98 ? 4.728 10.319 7.963 1.00 83.88 98 TYR A N 1
ATOM 812 C CA . TYR A 1 98 ? 5.377 10.642 9.235 1.00 83.88 98 TYR A CA 1
ATOM 813 C C . TYR A 1 98 ? 6.867 10.935 9.045 1.00 83.88 98 TYR A C 1
ATOM 815 O O . TYR A 1 98 ? 7.383 11.907 9.594 1.00 83.88 98 TYR A O 1
ATOM 823 N N . ASP A 1 99 ? 7.547 10.091 8.271 1.00 81.25 99 ASP A N 1
ATOM 824 C CA . ASP A 1 99 ? 8.968 10.217 7.969 1.00 81.25 99 ASP A CA 1
ATOM 825 C C . ASP A 1 99 ? 9.216 9.735 6.534 1.00 81.25 99 ASP A C 1
ATOM 827 O O . ASP A 1 99 ? 9.070 8.550 6.236 1.00 81.25 99 ASP A O 1
ATOM 831 N N . GLU A 1 100 ? 9.607 10.653 5.646 1.00 76.56 100 GLU A N 1
ATOM 832 C CA . GLU A 1 100 ? 9.858 10.374 4.226 1.00 76.56 100 GLU A CA 1
ATOM 833 C C . GLU A 1 100 ? 10.938 9.301 3.992 1.00 76.56 100 GLU A C 1
ATOM 835 O O . GLU A 1 100 ? 10.962 8.671 2.932 1.00 76.56 100 GLU A O 1
ATOM 840 N N . TYR A 1 101 ? 11.811 9.062 4.978 1.00 75.38 101 TYR A N 1
ATOM 841 C CA . TYR A 1 101 ? 12.866 8.050 4.926 1.00 75.38 101 TYR A CA 1
ATOM 842 C C . TYR A 1 101 ? 12.367 6.652 5.329 1.00 75.38 101 TYR A C 1
ATOM 844 O O . TYR A 1 101 ? 13.070 5.658 5.115 1.00 75.38 101 TYR A O 1
ATOM 852 N N . VAL A 1 102 ? 11.154 6.537 5.884 1.00 77.00 102 VAL A N 1
ATOM 853 C CA . VAL A 1 102 ? 10.533 5.251 6.216 1.00 77.00 102 VAL A CA 1
ATOM 854 C C . VAL A 1 102 ? 9.872 4.672 4.971 1.00 77.00 102 VAL A C 1
ATOM 856 O O . VAL A 1 102 ? 8.791 5.067 4.544 1.00 77.00 102 VAL A O 1
ATOM 859 N N . TYR A 1 103 ? 10.535 3.671 4.399 1.00 76.56 103 TYR A N 1
ATOM 860 C CA . TYR A 1 103 ? 10.107 3.061 3.146 1.00 76.56 103 TYR A CA 1
ATOM 861 C C . TYR A 1 103 ? 8.920 2.102 3.289 1.00 76.56 103 TYR A C 1
ATOM 863 O O . TYR A 1 103 ? 8.169 1.911 2.344 1.00 76.56 103 TYR A O 1
ATOM 871 N N . SER A 1 104 ? 8.757 1.457 4.440 1.00 84.00 104 SER A N 1
ATOM 872 C CA . SER A 1 104 ? 7.826 0.340 4.621 1.00 84.00 104 SER A CA 1
ATOM 873 C C . SER A 1 104 ? 7.265 0.350 6.029 1.00 84.00 104 SER A C 1
ATOM 875 O O . SER A 1 104 ? 7.990 0.663 6.979 1.00 84.00 104 SER A O 1
ATOM 877 N N . ALA A 1 105 ? 6.015 -0.085 6.191 1.00 83.44 105 ALA A N 1
ATOM 878 C CA . ALA A 1 105 ? 5.449 -0.326 7.520 1.00 83.44 105 ALA A CA 1
ATOM 879 C C . ALA A 1 105 ? 6.257 -1.363 8.328 1.00 83.44 105 ALA A C 1
ATOM 881 O O . ALA A 1 105 ? 6.220 -1.378 9.558 1.00 83.44 105 ALA A O 1
ATOM 882 N N . GLY A 1 106 ? 7.054 -2.193 7.650 1.00 80.44 106 GLY A N 1
ATOM 883 C CA . GLY A 1 106 ? 7.998 -3.121 8.263 1.00 80.44 106 GLY A CA 1
ATOM 884 C C . GLY A 1 106 ? 9.242 -2.506 8.882 1.00 80.44 106 GLY A C 1
ATOM 885 O O . GLY A 1 106 ? 9.890 -3.169 9.688 1.00 80.44 106 GLY A O 1
ATOM 886 N N . ALA A 1 107 ? 9.573 -1.261 8.546 1.00 80.19 107 ALA A N 1
ATOM 887 C CA . ALA A 1 107 ? 10.722 -0.561 9.116 1.00 80.19 107 ALA A CA 1
ATOM 888 C C . ALA A 1 107 ? 10.407 0.121 10.459 1.00 80.19 107 ALA A C 1
ATOM 890 O O . ALA A 1 107 ? 11.315 0.630 11.113 1.00 80.19 107 ALA A O 1
ATOM 891 N N . LEU A 1 108 ? 9.138 0.113 10.876 1.00 79.38 108 LEU A N 1
ATOM 892 C CA . LEU A 1 108 ? 8.691 0.769 12.095 1.00 79.38 108 LEU A CA 1
ATOM 893 C C . LEU A 1 108 ? 9.240 0.102 13.356 1.00 79.38 108 LEU A C 1
ATOM 895 O O . LEU A 1 108 ? 9.359 -1.122 13.457 1.00 79.38 108 LEU A O 1
ATOM 899 N N . ASN A 1 109 ? 9.463 0.911 14.385 1.00 79.75 109 ASN A N 1
ATOM 900 C CA . ASN A 1 109 ? 9.592 0.442 15.755 1.00 79.75 109 ASN A CA 1
ATOM 901 C C . ASN A 1 109 ? 8.273 0.615 16.528 1.00 79.75 109 ASN A C 1
ATOM 903 O O . ASN A 1 109 ? 7.406 1.417 16.190 1.00 79.75 109 ASN A O 1
ATOM 907 N N . TYR A 1 110 ? 8.114 -0.138 17.620 1.00 75.75 110 TYR A N 1
ATOM 908 C CA . TYR A 1 110 ? 6.856 -0.138 18.378 1.00 75.75 110 TYR A CA 1
ATOM 909 C C . TYR A 1 110 ? 6.504 1.229 19.000 1.00 75.75 110 TYR A C 1
ATOM 911 O O . TYR A 1 110 ? 5.338 1.476 19.300 1.00 75.75 110 TYR A O 1
ATOM 919 N N . LYS A 1 111 ? 7.489 2.115 19.230 1.00 78.38 111 LYS A N 1
ATOM 920 C CA . LYS A 1 111 ? 7.246 3.446 19.811 1.00 78.38 111 LYS A CA 1
ATOM 921 C C . LYS A 1 111 ? 6.633 4.397 18.781 1.00 78.38 111 LYS A C 1
ATOM 923 O O . LYS A 1 111 ? 5.821 5.236 19.159 1.00 78.38 111 LYS A O 1
ATOM 928 N N . GLU A 1 112 ? 6.977 4.231 17.506 1.00 83.31 112 GLU A N 1
ATOM 929 C CA . GLU A 1 112 ? 6.464 5.040 16.390 1.00 83.31 112 GLU A CA 1
ATOM 930 C C . GLU A 1 112 ? 4.992 4.765 16.091 1.00 83.31 112 GLU A C 1
ATOM 932 O O . GLU A 1 112 ? 4.274 5.682 15.699 1.00 83.31 112 GLU A O 1
ATOM 937 N N . VAL A 1 113 ? 4.507 3.545 16.354 1.00 82.88 113 VAL A N 1
ATOM 938 C CA . VAL A 1 113 ? 3.106 3.148 16.107 1.00 82.88 113 VAL A CA 1
ATOM 939 C C . VAL A 1 113 ? 2.118 4.142 16.726 1.00 82.88 113 VAL A C 1
ATOM 941 O O . VAL A 1 113 ? 1.130 4.507 16.097 1.00 82.88 113 VAL A O 1
ATOM 944 N N . LYS A 1 114 ? 2.396 4.640 17.939 1.00 82.81 114 LYS A N 1
ATOM 945 C CA . LYS A 1 114 ? 1.530 5.616 18.619 1.00 82.81 114 LYS A CA 1
ATOM 946 C C . LYS A 1 114 ? 1.431 6.948 17.878 1.00 82.81 114 LYS A C 1
ATOM 948 O O . LYS A 1 114 ? 0.360 7.547 17.836 1.00 82.81 114 LYS A O 1
ATOM 953 N N . GLU A 1 115 ? 2.553 7.431 17.362 1.00 84.44 115 GLU A N 1
ATOM 954 C CA . GLU A 1 115 ? 2.619 8.713 16.666 1.00 84.44 115 GLU A CA 1
ATOM 955 C C . GLU A 1 115 ? 1.987 8.606 15.277 1.00 84.44 115 GLU A C 1
ATOM 957 O O . GLU A 1 115 ? 1.236 9.493 14.878 1.00 84.44 115 GLU A O 1
ATOM 962 N N . LEU A 1 116 ? 2.189 7.474 14.602 1.00 87.50 116 LEU A N 1
ATOM 963 C CA . LEU A 1 116 ? 1.629 7.174 13.285 1.00 87.50 116 LEU A CA 1
ATOM 964 C C . LEU A 1 116 ? 0.104 7.091 13.255 1.00 87.50 116 LEU A C 1
ATOM 966 O O . LEU A 1 116 ? -0.499 7.486 12.264 1.00 87.50 116 LEU A O 1
ATOM 970 N N . LEU A 1 117 ? -0.538 6.662 14.345 1.00 86.88 117 LEU A N 1
ATOM 971 C CA . LEU A 1 117 ? -2.005 6.663 14.444 1.00 86.88 117 LEU A CA 1
ATOM 972 C C . LEU A 1 117 ? -2.621 8.060 14.241 1.00 86.88 117 LEU A C 1
ATOM 974 O O . LEU A 1 117 ? -3.794 8.161 13.903 1.00 86.88 117 LEU A O 1
ATOM 978 N N . LYS A 1 118 ? -1.856 9.143 14.428 1.00 87.12 118 LYS A N 1
ATOM 979 C CA . LYS A 1 118 ? -2.321 10.520 14.176 1.00 87.12 118 LYS A CA 1
ATOM 980 C C . LYS A 1 118 ? -2.420 10.854 12.684 1.00 87.12 118 LYS A C 1
ATOM 982 O O . LYS A 1 118 ? -3.093 11.816 12.336 1.00 87.12 118 LYS A O 1
ATOM 987 N N . TYR A 1 119 ? -1.749 10.073 11.840 1.00 89.69 119 TYR A N 1
ATOM 988 C CA . TYR A 1 119 ? -1.746 10.186 10.380 1.00 89.69 119 TYR A CA 1
ATOM 989 C C . TYR A 1 119 ? -2.759 9.232 9.736 1.00 89.69 119 TYR A C 1
ATOM 991 O O . TYR A 1 119 ? -2.769 9.064 8.522 1.00 89.69 119 TYR A O 1
ATOM 999 N N . GLU A 1 120 ? -3.607 8.578 10.537 1.00 91.88 120 GLU A N 1
ATOM 1000 C CA . GLU A 1 120 ? -4.683 7.758 10.001 1.00 91.88 120 GLU A CA 1
ATOM 1001 C C . GLU A 1 120 ? -5.660 8.622 9.201 1.0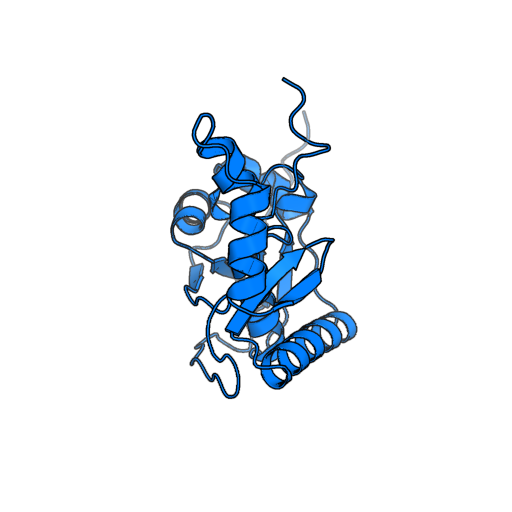0 91.88 120 GLU A C 1
ATOM 1003 O O . GLU A 1 120 ? -6.304 9.532 9.726 1.00 91.88 120 GLU A O 1
ATOM 1008 N N . HIS A 1 121 ? -5.796 8.287 7.923 1.00 92.38 121 HIS A N 1
ATOM 1009 C CA . HIS A 1 121 ? -6.720 8.925 7.003 1.00 92.38 121 HIS A CA 1
ATOM 1010 C C . HIS A 1 121 ? -7.865 7.970 6.680 1.00 92.38 121 HIS A C 1
ATOM 1012 O O . HIS A 1 121 ? -7.645 6.880 6.146 1.00 92.38 121 HIS A O 1
ATOM 1018 N N . LYS A 1 122 ? -9.104 8.361 6.999 1.00 95.31 122 LYS A N 1
ATOM 1019 C CA . LYS A 1 122 ? -10.291 7.610 6.571 1.00 95.31 122 LYS A CA 1
ATOM 1020 C C . LYS A 1 122 ? -10.543 7.904 5.096 1.00 95.31 122 LYS A C 1
ATOM 1022 O O . LYS A 1 122 ? -10.809 9.046 4.733 1.00 95.31 122 LYS A O 1
ATOM 1027 N N . ILE A 1 123 ? -10.506 6.862 4.274 1.00 96.06 123 ILE A N 1
ATOM 1028 C CA . ILE A 1 123 ? -10.666 6.976 2.828 1.00 96.06 123 ILE A CA 1
ATOM 1029 C C . ILE A 1 123 ? -12.124 7.291 2.505 1.00 96.06 123 ILE A C 1
ATOM 1031 O O . ILE A 1 123 ? -13.033 6.566 2.924 1.00 96.06 123 ILE A O 1
ATOM 1035 N N . THR A 1 124 ? -12.356 8.361 1.747 1.00 97.38 124 THR A N 1
ATOM 1036 C CA . THR A 1 124 ? -13.701 8.696 1.261 1.00 97.38 124 THR A CA 1
ATOM 1037 C C . THR A 1 124 ? -14.135 7.757 0.139 1.00 97.38 124 THR A C 1
ATOM 1039 O O . THR A 1 124 ? -13.322 7.087 -0.499 1.00 97.38 124 THR A O 1
ATOM 1042 N N . THR A 1 125 ? -15.432 7.727 -0.165 1.00 96.06 125 THR A N 1
ATOM 1043 C CA . THR A 1 125 ? -15.946 6.948 -1.301 1.00 96.06 125 THR A CA 1
ATOM 1044 C C . THR A 1 125 ? -15.273 7.361 -2.612 1.00 96.06 125 THR A C 1
ATOM 1046 O O . THR A 1 125 ? -14.841 6.503 -3.379 1.00 96.06 125 THR A O 1
ATOM 1049 N N . GLU A 1 126 ? -15.092 8.664 -2.842 1.00 97.81 126 GLU A N 1
ATOM 1050 C CA . GLU A 1 126 ? -14.443 9.178 -4.051 1.00 97.81 126 GLU A CA 1
ATOM 1051 C C . GLU A 1 126 ? -12.961 8.801 -4.118 1.00 97.81 126 GLU A C 1
ATOM 1053 O O . GLU A 1 126 ? -12.437 8.551 -5.201 1.00 97.81 126 GLU A O 1
ATOM 1058 N N . GLU A 1 127 ? -12.253 8.786 -2.988 1.00 97.75 127 GLU A N 1
ATOM 1059 C CA . GLU A 1 127 ? -10.870 8.305 -2.923 1.00 97.75 127 GLU A CA 1
ATOM 1060 C C . GLU A 1 127 ? -10.782 6.817 -3.235 1.00 97.75 127 GLU A C 1
ATOM 1062 O O . GLU A 1 127 ? -9.984 6.411 -4.081 1.00 97.75 127 GLU A O 1
ATOM 1067 N N . LYS A 1 128 ? -11.644 6.015 -2.607 1.00 97.44 128 LYS A N 1
ATOM 1068 C CA . LYS A 1 128 ? -11.694 4.571 -2.821 1.00 97.44 128 LYS A CA 1
ATOM 1069 C C . LYS A 1 128 ? -11.981 4.233 -4.281 1.00 97.44 128 LYS A C 1
ATOM 1071 O O . LYS A 1 128 ? -11.302 3.378 -4.845 1.00 97.44 128 LYS A O 1
ATOM 1076 N N . ASP A 1 129 ? -12.909 4.946 -4.916 1.00 97.88 129 ASP A N 1
ATOM 1077 C CA . ASP A 1 129 ? -13.202 4.791 -6.342 1.00 97.88 129 ASP A CA 1
ATOM 1078 C C . ASP A 1 129 ? -12.008 5.176 -7.225 1.00 97.88 129 ASP A C 1
ATOM 1080 O O . ASP A 1 129 ? -11.722 4.486 -8.207 1.00 97.88 129 ASP A O 1
ATOM 1084 N N . ARG A 1 130 ? -11.255 6.231 -6.880 1.00 97.88 130 ARG A N 1
ATOM 1085 C CA . ARG A 1 130 ? -10.016 6.579 -7.600 1.00 97.88 130 ARG A CA 1
ATOM 1086 C C . ARG A 1 130 ? -8.970 5.469 -7.496 1.00 97.88 130 ARG A C 1
ATOM 1088 O O . ARG A 1 130 ? -8.469 5.039 -8.532 1.00 97.88 130 ARG A O 1
ATOM 1095 N N . TYR A 1 131 ? -8.687 4.971 -6.293 1.00 97.38 131 TYR A N 1
ATOM 1096 C CA . TYR A 1 131 ? -7.716 3.889 -6.080 1.00 97.38 131 TYR A CA 1
ATOM 1097 C C . TYR A 1 131 ? -8.142 2.583 -6.760 1.00 97.38 131 TYR A C 1
ATOM 1099 O O . TYR A 1 131 ? -7.337 1.907 -7.399 1.00 97.38 131 TYR A O 1
ATOM 1107 N N . LYS A 1 132 ? -9.436 2.260 -6.705 1.00 97.69 132 LYS A N 1
ATOM 1108 C CA . LYS A 1 132 ? -10.025 1.132 -7.431 1.00 97.69 132 LYS A CA 1
ATOM 1109 C C . LYS A 1 132 ? -9.811 1.252 -8.942 1.00 97.69 132 LYS A C 1
ATOM 1111 O O . LYS A 1 132 ? -9.428 0.279 -9.591 1.00 97.69 132 LYS A O 1
ATOM 1116 N N . ASN A 1 133 ? -10.058 2.429 -9.511 1.00 98.06 133 ASN A N 1
ATOM 1117 C CA . ASN A 1 133 ? -9.872 2.666 -10.941 1.00 98.06 133 ASN A CA 1
ATOM 1118 C C . ASN A 1 133 ? -8.393 2.618 -11.346 1.00 98.06 133 ASN A C 1
ATOM 1120 O O . ASN A 1 133 ? -8.079 2.144 -12.438 1.00 98.06 133 ASN A O 1
ATOM 1124 N N . GLU A 1 134 ? -7.486 3.052 -10.470 1.00 97.12 134 GLU A N 1
ATOM 1125 C CA . GLU A 1 134 ? -6.045 2.899 -10.672 1.00 97.12 134 GLU A CA 1
ATOM 1126 C C . GLU A 1 134 ? -5.641 1.422 -10.740 1.00 97.12 134 GLU A C 1
ATOM 1128 O O . GLU A 1 134 ? -4.982 1.023 -11.700 1.00 97.12 134 GLU A O 1
ATOM 1133 N N . TRP A 1 135 ? -6.118 0.585 -9.813 1.00 97.38 135 TRP A N 1
ATOM 1134 C CA . TRP A 1 135 ? -5.905 -0.865 -9.878 1.00 97.38 135 TRP A CA 1
ATOM 1135 C C . TRP A 1 135 ? -6.407 -1.467 -11.198 1.00 97.38 135 TRP A C 1
ATOM 1137 O O . TRP A 1 135 ? -5.666 -2.168 -11.887 1.00 97.38 135 TRP A O 1
ATOM 1147 N N . ILE A 1 136 ? -7.650 -1.159 -11.591 1.00 97.38 136 ILE A N 1
ATOM 1148 C CA . ILE A 1 136 ? -8.256 -1.669 -12.834 1.00 97.38 136 ILE A CA 1
ATOM 1149 C C . ILE A 1 136 ? -7.424 -1.260 -14.053 1.00 97.38 136 ILE A C 1
ATOM 1151 O O . ILE A 1 136 ? -7.191 -2.071 -14.950 1.00 97.38 136 ILE A O 1
ATOM 1155 N N . LYS A 1 137 ? -6.946 -0.013 -14.088 1.00 97.38 137 LYS A N 1
ATOM 1156 C CA . LYS A 1 137 ? -6.059 0.471 -15.147 1.00 97.38 137 LYS A CA 1
ATOM 1157 C C . LYS A 1 137 ? -4.771 -0.359 -15.206 1.00 97.38 137 LYS A C 1
ATOM 1159 O O . LYS A 1 137 ? -4.445 -0.864 -16.276 1.00 97.38 137 LYS A O 1
ATOM 1164 N N . LEU A 1 138 ? -4.080 -0.543 -14.080 1.00 96.75 138 LEU A N 1
ATOM 1165 C CA . LEU A 1 138 ? -2.829 -1.315 -14.006 1.00 96.75 138 LEU A CA 1
ATOM 1166 C C . LEU A 1 138 ? -3.021 -2.792 -14.395 1.00 96.75 138 LEU A C 1
ATOM 1168 O O . LEU A 1 138 ? -2.144 -3.397 -15.023 1.00 96.75 138 LEU A O 1
ATOM 1172 N N . ALA A 1 139 ? -4.171 -3.373 -14.049 1.00 96.25 139 ALA A N 1
ATOM 1173 C CA . ALA A 1 139 ? -4.542 -4.728 -14.441 1.00 96.25 139 ALA A CA 1
ATOM 1174 C C . ALA A 1 139 ? -4.810 -4.845 -15.948 1.00 96.25 139 ALA A C 1
ATOM 1176 O O . ALA A 1 139 ? -4.398 -5.822 -16.571 1.00 96.25 139 ALA A O 1
ATOM 1177 N N . ASN A 1 140 ? -5.430 -3.829 -16.553 1.00 96.06 140 ASN A N 1
ATOM 1178 C CA . ASN A 1 140 ? -5.677 -3.778 -17.995 1.00 96.06 140 ASN A CA 1
ATOM 1179 C C . ASN A 1 140 ? -4.408 -3.518 -18.814 1.00 96.06 140 ASN A C 1
ATOM 1181 O O . ASN A 1 140 ? -4.264 -4.084 -19.896 1.00 96.06 140 ASN A O 1
ATOM 1185 N N . GLU A 1 141 ? -3.485 -2.695 -18.309 1.00 95.31 141 GLU A N 1
ATOM 1186 C CA . GLU A 1 141 ? -2.161 -2.499 -18.917 1.00 95.31 141 GLU A CA 1
ATOM 1187 C C . GLU A 1 141 ? -1.357 -3.804 -18.942 1.00 95.31 141 GLU A C 1
ATOM 1189 O O . GLU A 1 141 ? -0.583 -4.033 -19.869 1.00 95.31 141 GLU A O 1
ATOM 1194 N N . ASN A 1 142 ? -1.569 -4.665 -17.939 1.00 89.25 142 ASN A N 1
ATOM 1195 C CA . ASN A 1 142 ? -0.997 -6.004 -17.824 1.00 89.25 142 ASN A CA 1
ATOM 1196 C C . ASN A 1 142 ? 0.514 -6.071 -18.118 1.00 89.25 142 ASN A C 1
ATOM 1198 O O . ASN A 1 142 ? 1.007 -6.984 -18.785 1.00 89.25 142 ASN A O 1
ATOM 1202 N N . SER A 1 143 ? 1.252 -5.071 -17.638 1.00 93.06 143 SER A N 1
ATOM 1203 C CA . SER A 1 143 ? 2.696 -5.000 -17.810 1.00 93.06 143 SER A CA 1
ATOM 1204 C C . SER A 1 143 ? 3.414 -6.124 -17.069 1.00 93.06 143 SER A C 1
ATOM 1206 O O . SER A 1 143 ? 2.896 -6.698 -16.109 1.00 93.06 143 SER A O 1
ATOM 1208 N N . LYS A 1 144 ? 4.638 -6.420 -17.518 1.00 91.00 144 LYS A N 1
ATOM 1209 C CA . LYS A 1 144 ? 5.498 -7.433 -16.894 1.00 91.00 144 LYS A CA 1
ATOM 1210 C C . LYS A 1 144 ? 6.036 -6.965 -15.545 1.00 91.00 144 LYS A C 1
ATOM 1212 O O . LYS A 1 144 ? 6.235 -7.801 -14.671 1.00 91.00 144 LYS A O 1
ATOM 1217 N N . ILE A 1 145 ? 6.293 -5.663 -15.407 1.00 91.38 145 ILE A N 1
ATOM 1218 C CA . ILE A 1 145 ? 6.825 -5.030 -14.198 1.00 91.38 145 ILE A CA 1
ATOM 1219 C C . ILE A 1 145 ? 6.012 -3.770 -13.883 1.00 91.38 145 ILE A C 1
ATOM 1221 O O . ILE A 1 145 ? 5.512 -3.090 -14.787 1.00 91.38 145 ILE A O 1
ATOM 1225 N N . ARG A 1 146 ? 5.886 -3.457 -12.596 1.00 91.88 146 ARG A N 1
ATOM 1226 C CA . ARG A 1 146 ? 5.304 -2.231 -12.046 1.00 91.88 146 ARG A CA 1
ATOM 1227 C C . ARG A 1 146 ? 6.273 -1.652 -11.023 1.00 91.88 146 ARG A C 1
ATOM 1229 O O . ARG A 1 146 ? 6.819 -2.406 -10.226 1.00 91.88 146 ARG A O 1
ATOM 1236 N N . LEU A 1 147 ? 6.485 -0.338 -11.050 1.00 86.94 147 LEU A N 1
ATOM 1237 C CA . LEU A 1 147 ? 7.405 0.365 -10.145 1.00 86.94 147 LEU A CA 1
ATOM 1238 C C . LEU A 1 147 ? 6.757 1.645 -9.627 1.00 86.94 147 LEU A C 1
ATOM 1240 O O . LEU A 1 147 ? 6.127 2.361 -10.401 1.00 86.94 147 LEU A O 1
ATOM 1244 N N . PHE A 1 148 ? 6.938 1.963 -8.351 1.00 83.94 148 PHE A N 1
ATOM 1245 C CA . PHE A 1 148 ? 6.553 3.257 -7.803 1.00 83.94 148 PHE A CA 1
ATOM 1246 C C . PHE A 1 148 ? 7.637 4.292 -8.107 1.00 83.94 148 PHE A C 1
ATOM 1248 O O . PHE A 1 148 ? 8.797 4.129 -7.733 1.00 83.94 148 PHE A O 1
ATOM 1255 N N . LYS A 1 149 ? 7.273 5.354 -8.824 1.00 78.06 149 LYS A N 1
ATOM 1256 C CA . LYS A 1 149 ? 8.178 6.431 -9.230 1.00 78.06 149 LYS A CA 1
ATOM 1257 C C . LYS A 1 149 ? 7.413 7.746 -9.305 1.00 78.06 149 LYS A C 1
ATOM 1259 O O . LYS A 1 149 ? 6.396 7.824 -9.990 1.00 78.06 149 LYS A O 1
ATOM 1264 N N . ASN A 1 150 ? 7.938 8.792 -8.664 1.00 76.56 150 ASN A N 1
ATOM 1265 C CA . ASN A 1 150 ? 7.336 10.133 -8.647 1.00 76.56 150 ASN A CA 1
ATOM 1266 C C . ASN A 1 150 ? 5.848 10.100 -8.251 1.00 76.56 150 ASN A C 1
ATOM 1268 O O . ASN A 1 150 ? 4.984 10.568 -8.997 1.00 76.56 150 ASN A O 1
ATOM 1272 N N . ASP A 1 151 ? 5.568 9.485 -7.102 1.00 78.31 151 ASP A N 1
ATOM 1273 C CA . ASP A 1 151 ? 4.232 9.361 -6.506 1.00 78.31 151 ASP A CA 1
ATOM 1274 C C . ASP A 1 151 ? 3.206 8.554 -7.317 1.00 78.31 151 ASP A C 1
ATOM 1276 O O . ASP A 1 151 ? 1.998 8.694 -7.111 1.00 78.31 151 ASP A O 1
ATOM 1280 N N . LYS A 1 152 ? 3.659 7.727 -8.268 1.00 85.44 152 LYS A N 1
ATOM 1281 C CA . LYS A 1 152 ? 2.782 6.942 -9.149 1.00 85.44 152 LYS A CA 1
ATOM 1282 C C . LYS A 1 152 ? 3.367 5.579 -9.471 1.00 85.44 152 LYS A C 1
ATOM 1284 O O . LYS A 1 152 ? 4.579 5.429 -9.599 1.00 85.44 152 LYS A O 1
ATOM 1289 N N . ILE A 1 153 ? 2.495 4.606 -9.719 1.00 90.06 153 ILE A N 1
ATOM 1290 C CA . ILE A 1 153 ? 2.909 3.354 -10.347 1.00 90.06 153 ILE A CA 1
ATOM 1291 C C . ILE A 1 153 ? 3.114 3.579 -11.847 1.00 90.06 153 ILE A C 1
ATOM 1293 O O . ILE A 1 153 ? 2.231 4.080 -12.549 1.00 90.06 153 ILE A O 1
ATOM 1297 N N . ILE A 1 154 ? 4.278 3.170 -12.344 1.00 89.50 154 ILE A N 1
ATOM 1298 C CA . ILE A 1 154 ? 4.570 3.047 -13.769 1.00 89.50 154 ILE A CA 1
ATOM 1299 C C . ILE A 1 154 ? 4.557 1.574 -14.177 1.00 89.50 154 ILE A C 1
ATOM 1301 O O . ILE A 1 154 ? 5.163 0.724 -13.525 1.00 89.50 154 ILE A O 1
ATOM 1305 N N . SER A 1 155 ? 3.872 1.282 -15.278 1.00 91.81 155 SER A N 1
ATOM 1306 C CA . SER A 1 155 ? 3.819 -0.034 -15.912 1.00 91.81 155 SER A CA 1
ATOM 1307 C C . SER A 1 155 ? 4.928 -0.147 -16.956 1.00 91.81 155 SER A C 1
ATOM 1309 O O . SER A 1 155 ? 5.012 0.679 -17.863 1.00 91.81 155 SER A O 1
ATOM 1311 N N . THR A 1 156 ? 5.798 -1.149 -16.826 1.00 90.31 156 THR A N 1
ATOM 1312 C CA . THR A 1 156 ? 7.016 -1.281 -17.638 1.00 90.31 156 THR A CA 1
ATOM 1313 C C . THR A 1 156 ? 7.394 -2.746 -17.930 1.00 90.31 156 THR A C 1
ATOM 1315 O O . THR A 1 156 ? 6.617 -3.678 -17.690 1.00 90.31 156 THR A O 1
ATOM 1318 N N . ASN A 1 157 ? 8.568 -2.965 -18.517 1.00 89.81 157 ASN A N 1
ATOM 1319 C CA . ASN A 1 157 ? 9.103 -4.266 -18.913 1.00 89.81 157 ASN A CA 1
ATOM 1320 C C . ASN A 1 157 ? 10.501 -4.521 -18.310 1.00 89.81 157 ASN A C 1
ATOM 1322 O O . ASN A 1 157 ? 11.015 -3.704 -17.548 1.00 89.81 157 ASN A O 1
ATOM 1326 N N . TYR A 1 158 ?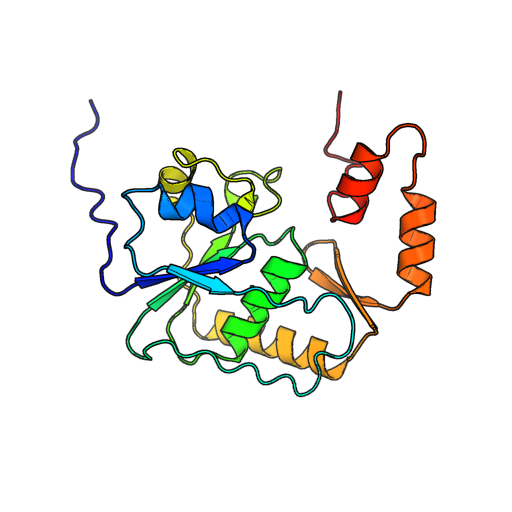 11.076 -5.687 -18.621 1.00 87.06 158 TYR A N 1
ATOM 1327 C CA . TYR A 1 158 ? 12.392 -6.092 -18.117 1.00 87.06 158 TYR A CA 1
ATOM 1328 C C . TYR A 1 158 ? 13.515 -5.203 -18.649 1.00 87.06 158 TYR A C 1
ATOM 1330 O O . TYR A 1 158 ? 14.352 -4.792 -17.861 1.00 87.06 158 TYR A O 1
ATOM 1338 N N . ASP A 1 159 ? 13.460 -4.812 -19.922 1.00 88.88 159 ASP A N 1
ATOM 1339 C CA . ASP A 1 159 ? 14.479 -3.961 -20.547 1.00 88.88 159 ASP A CA 1
ATOM 1340 C C . ASP A 1 159 ? 14.648 -2.627 -19.794 1.00 88.88 159 ASP A C 1
ATOM 1342 O O . ASP A 1 159 ? 15.762 -2.208 -19.496 1.00 88.88 159 ASP A O 1
ATOM 1346 N N . TYR A 1 160 ? 13.542 -1.988 -19.395 1.00 85.94 160 TYR A N 1
ATOM 1347 C CA . TYR A 1 160 ? 13.594 -0.774 -18.574 1.00 85.94 160 TYR A CA 1
ATOM 1348 C C . TYR A 1 160 ? 14.194 -1.029 -17.185 1.00 85.94 160 TYR A C 1
ATOM 1350 O O . TYR A 1 160 ? 14.893 -0.169 -16.651 1.00 85.94 160 TYR A O 1
ATOM 1358 N N . LEU A 1 161 ? 13.891 -2.175 -16.564 1.00 80.56 161 LEU A N 1
ATOM 1359 C CA . LEU A 1 161 ? 14.455 -2.523 -15.260 1.00 80.56 161 LEU A CA 1
ATOM 1360 C C . LEU A 1 161 ? 15.964 -2.760 -15.366 1.00 80.56 161 LEU A C 1
ATOM 1362 O O . LEU A 1 161 ? 16.689 -2.284 -14.498 1.00 80.56 161 LEU A O 1
ATOM 1366 N N . ASP A 1 162 ? 16.426 -3.421 -16.425 1.00 84.06 162 ASP A N 1
ATOM 1367 C CA . ASP A 1 162 ? 17.849 -3.643 -16.686 1.00 84.06 162 ASP A CA 1
ATOM 1368 C C . ASP A 1 162 ? 18.580 -2.304 -16.866 1.00 84.06 162 ASP A C 1
ATOM 1370 O O . ASP A 1 162 ? 19.564 -2.046 -16.174 1.00 84.06 162 ASP A O 1
ATOM 1374 N N . GLU A 1 163 ? 18.041 -1.387 -17.679 1.00 85.00 163 GLU A N 1
ATOM 1375 C CA . GLU A 1 163 ? 18.588 -0.028 -17.828 1.00 85.00 163 GLU A CA 1
ATOM 1376 C C . GLU A 1 163 ? 18.604 0.749 -16.502 1.00 85.00 163 GLU A C 1
ATOM 1378 O O . GLU A 1 163 ? 19.545 1.492 -16.204 1.00 85.00 163 GLU A O 1
ATOM 1383 N N . TYR A 1 164 ? 17.558 0.592 -15.688 1.00 78.81 164 TYR A N 1
ATOM 1384 C CA . TYR A 1 164 ? 17.467 1.229 -14.379 1.00 78.81 164 TYR A CA 1
ATOM 1385 C C . TYR A 1 164 ? 18.514 0.654 -13.413 1.00 78.81 164 TYR A C 1
ATOM 1387 O O . TYR A 1 164 ? 19.200 1.416 -12.732 1.00 78.81 164 TYR A O 1
ATOM 1395 N N . ILE A 1 165 ? 18.707 -0.667 -13.393 1.00 81.62 165 ILE A N 1
ATOM 1396 C CA . ILE A 1 165 ? 19.780 -1.325 -12.638 1.00 81.62 165 ILE A CA 1
ATOM 1397 C C . ILE A 1 165 ? 21.133 -0.805 -13.095 1.00 81.62 165 ILE A C 1
ATOM 1399 O O . ILE A 1 165 ? 21.872 -0.302 -12.255 1.00 81.62 165 ILE A O 1
ATOM 1403 N N . ASP A 1 166 ? 21.432 -0.820 -14.388 1.00 84.19 166 ASP A N 1
ATOM 1404 C CA . ASP A 1 166 ? 22.717 -0.354 -14.913 1.00 84.19 166 ASP A CA 1
ATOM 1405 C C . ASP A 1 166 ? 23.004 1.109 -14.558 1.00 84.19 166 ASP A C 1
ATOM 1407 O O . ASP A 1 166 ? 24.139 1.458 -14.223 1.00 84.19 166 ASP A O 1
ATOM 1411 N N . LYS A 1 167 ? 21.978 1.969 -14.558 1.00 83.12 167 LYS A N 1
ATOM 1412 C CA . LYS A 1 167 ? 22.117 3.381 -14.176 1.00 83.12 167 LYS A CA 1
ATOM 1413 C C . LYS A 1 167 ? 22.523 3.560 -12.709 1.00 83.12 167 LYS A C 1
ATOM 1415 O O . LYS A 1 167 ? 23.334 4.438 -12.411 1.00 83.12 167 LYS A O 1
ATOM 1420 N N . TYR A 1 168 ? 21.934 2.793 -11.792 1.00 79.69 168 TYR A N 1
ATOM 1421 C CA . TYR A 1 168 ? 22.112 2.980 -10.342 1.00 79.69 168 TYR A CA 1
ATOM 1422 C C . TYR A 1 168 ? 23.021 1.932 -9.686 1.00 79.69 168 TYR A C 1
ATOM 1424 O O . TYR A 1 168 ? 23.295 2.006 -8.480 1.00 79.69 168 TYR A O 1
ATOM 1432 N N . TYR A 1 169 ? 23.498 0.954 -10.451 1.00 82.38 169 TYR A N 1
ATOM 1433 C CA . TYR A 1 169 ? 24.398 -0.077 -9.972 1.00 82.38 169 TYR A CA 1
ATOM 1434 C C . TYR A 1 169 ? 25.777 0.510 -9.671 1.00 82.38 169 TYR A C 1
ATOM 1436 O O . TYR A 1 169 ? 26.543 0.898 -10.550 1.00 82.38 169 TYR A O 1
ATOM 1444 N N . ASP A 1 170 ? 26.112 0.524 -8.387 1.00 81.88 170 ASP A N 1
ATOM 1445 C CA . ASP A 1 170 ? 27.426 0.846 -7.871 1.00 81.88 170 ASP A CA 1
ATOM 1446 C C . ASP A 1 170 ? 27.948 -0.389 -7.143 1.00 81.88 170 ASP A C 1
ATOM 1448 O O . ASP A 1 170 ? 27.604 -0.670 -5.992 1.00 81.88 170 ASP A O 1
ATOM 1452 N N . LYS A 1 171 ? 28.829 -1.127 -7.821 1.00 82.88 171 LYS A N 1
ATOM 1453 C CA . LYS A 1 171 ? 29.491 -2.314 -7.263 1.00 82.88 171 LYS A CA 1
ATOM 1454 C C . LYS A 1 171 ? 30.223 -2.039 -5.944 1.00 82.88 171 LYS A C 1
ATOM 1456 O O . LYS A 1 171 ? 30.433 -2.965 -5.166 1.00 82.88 171 LYS A O 1
ATOM 1461 N N . ASN A 1 172 ? 30.632 -0.792 -5.694 1.00 85.31 172 ASN A N 1
ATOM 1462 C CA . ASN A 1 172 ? 31.327 -0.396 -4.472 1.00 85.31 172 ASN A CA 1
ATOM 1463 C C . ASN A 1 172 ? 30.351 0.042 -3.368 1.00 85.31 172 ASN A C 1
ATOM 1465 O O . ASN A 1 172 ? 30.757 0.181 -2.215 1.00 85.31 172 ASN A O 1
ATOM 1469 N N . ASN A 1 173 ? 29.070 0.242 -3.696 1.00 78.62 173 ASN A N 1
ATOM 1470 C CA . ASN A 1 173 ? 28.031 0.657 -2.762 1.00 78.62 173 ASN A CA 1
ATOM 1471 C C . ASN A 1 173 ? 26.681 -0.012 -3.068 1.00 78.62 173 ASN A C 1
ATOM 1473 O O . ASN A 1 173 ? 25.667 0.641 -3.320 1.00 78.62 173 ASN A O 1
ATOM 1477 N N . ILE A 1 174 ? 26.664 -1.343 -2.959 1.00 76.62 174 ILE A N 1
ATOM 1478 C CA . ILE A 1 174 ? 25.475 -2.183 -3.184 1.00 76.62 174 ILE A CA 1
ATOM 1479 C C . ILE A 1 174 ? 24.276 -1.708 -2.349 1.00 76.62 174 ILE A C 1
ATOM 1481 O O . ILE A 1 174 ? 23.140 -1.768 -2.807 1.00 76.62 174 ILE A O 1
ATOM 1485 N N . ARG A 1 175 ? 24.508 -1.191 -1.133 1.00 66.69 175 ARG A N 1
ATOM 1486 C CA . ARG A 1 175 ? 23.431 -0.655 -0.284 1.00 66.69 175 ARG A CA 1
ATOM 1487 C C . ARG A 1 175 ? 22.738 0.545 -0.923 1.00 66.69 175 ARG A C 1
ATOM 1489 O O . ARG A 1 175 ? 21.512 0.597 -0.911 1.00 66.69 175 ARG A O 1
ATOM 1496 N N . LYS A 1 176 ? 23.503 1.482 -1.491 1.00 68.06 176 LYS A N 1
ATOM 1497 C CA . LYS A 1 176 ? 22.952 2.634 -2.216 1.00 68.06 176 LYS A CA 1
ATOM 1498 C C . LYS A 1 176 ? 22.191 2.185 -3.460 1.00 68.06 176 LYS A C 1
ATOM 1500 O O . LYS A 1 176 ? 21.101 2.687 -3.702 1.00 68.06 176 LYS A O 1
ATOM 1505 N N . THR A 1 177 ? 22.720 1.208 -4.194 1.00 68.62 177 THR A N 1
ATOM 1506 C CA . THR A 1 177 ? 22.029 0.615 -5.346 1.00 68.62 177 THR A CA 1
ATOM 1507 C C . THR A 1 177 ? 20.690 0.006 -4.956 1.00 68.62 177 THR A C 1
ATOM 1509 O O . THR A 1 177 ? 19.678 0.346 -5.555 1.00 68.62 177 THR A O 1
ATOM 1512 N N . VAL A 1 178 ? 20.649 -0.839 -3.924 1.00 67.44 178 VAL A N 1
ATOM 1513 C CA . VAL A 1 178 ? 19.399 -1.454 -3.450 1.00 67.44 178 VAL A CA 1
ATOM 1514 C C . VAL A 1 178 ? 18.407 -0.387 -2.986 1.00 67.44 178 VAL A C 1
ATOM 1516 O O . VAL A 1 178 ? 17.237 -0.456 -3.341 1.00 67.44 178 VAL A O 1
ATOM 1519 N N . ALA A 1 179 ? 18.864 0.634 -2.255 1.00 64.44 179 ALA A N 1
ATOM 1520 C CA . ALA A 1 179 ? 18.013 1.750 -1.855 1.00 64.44 179 ALA A CA 1
ATOM 1521 C C . ALA A 1 179 ? 17.410 2.474 -3.073 1.00 64.44 179 ALA A C 1
ATOM 1523 O O . ALA A 1 179 ? 16.195 2.644 -3.123 1.00 64.44 179 ALA A O 1
ATOM 1524 N N . ALA A 1 180 ? 18.229 2.851 -4.059 1.00 67.56 180 ALA A N 1
ATOM 1525 C CA . ALA A 1 180 ? 17.771 3.529 -5.272 1.00 67.56 180 ALA A CA 1
ATOM 1526 C C . ALA A 1 180 ? 16.783 2.677 -6.084 1.00 67.56 180 ALA A C 1
ATOM 1528 O O . ALA A 1 180 ? 15.744 3.175 -6.507 1.00 67.56 180 ALA A O 1
ATOM 1529 N N . LEU A 1 181 ? 17.062 1.378 -6.236 1.00 67.50 181 LEU A N 1
ATOM 1530 C CA . LEU A 1 181 ? 16.212 0.439 -6.975 1.00 67.50 181 LEU A CA 1
ATOM 1531 C C . LEU A 1 181 ? 14.865 0.169 -6.315 1.00 67.50 181 LEU A C 1
ATOM 1533 O O . LEU A 1 181 ? 13.880 -0.065 -7.008 1.00 67.50 181 LEU A O 1
ATOM 1537 N N . MET A 1 182 ? 14.805 0.245 -4.989 1.00 64.94 182 MET A N 1
ATOM 1538 C CA . MET A 1 182 ? 13.545 0.205 -4.258 1.00 64.94 182 MET A CA 1
ATOM 1539 C C . MET A 1 182 ? 12.790 1.542 -4.330 1.00 64.94 182 MET A C 1
ATOM 1541 O O . MET A 1 182 ? 11.801 1.691 -3.647 1.00 64.94 182 MET A O 1
ATOM 1545 N N . GLY A 1 183 ? 13.198 2.522 -5.141 1.00 55.22 183 GLY A N 1
ATOM 1546 C CA . GLY A 1 183 ? 12.479 3.795 -5.269 1.00 55.22 183 GLY A CA 1
ATOM 1547 C C . GLY A 1 183 ? 12.949 4.892 -4.309 1.00 55.22 183 GLY A C 1
ATOM 1548 O O . GLY A 1 183 ? 12.331 5.954 -4.265 1.00 55.22 183 GLY A O 1
ATOM 1549 N N . ASN A 1 184 ? 14.072 4.708 -3.601 1.00 52.34 184 ASN A N 1
ATOM 1550 C CA . ASN A 1 184 ? 14.765 5.820 -2.941 1.00 52.34 184 ASN A CA 1
ATOM 1551 C C . ASN A 1 184 ? 15.620 6.567 -3.974 1.00 52.34 184 ASN A C 1
ATOM 1553 O O . ASN A 1 184 ? 16.850 6.533 -3.873 1.00 52.34 184 ASN A O 1
ATOM 1557 N N . ASP A 1 185 ? 15.015 7.196 -4.992 1.00 45.69 185 ASP A N 1
ATOM 1558 C CA . ASP A 1 185 ? 15.760 8.072 -5.910 1.00 45.69 185 ASP A CA 1
ATOM 1559 C C . ASP A 1 185 ? 16.397 9.187 -5.060 1.00 45.69 185 ASP A C 1
ATOM 1561 O O . ASP A 1 185 ? 15.762 10.123 -4.580 1.00 45.69 185 ASP A O 1
ATOM 1565 N N . THR A 1 186 ? 17.667 8.976 -4.737 1.00 46.19 186 THR A N 1
ATOM 1566 C CA . THR A 1 186 ? 18.377 9.578 -3.602 1.00 46.19 186 THR A CA 1
ATOM 1567 C C . THR A 1 186 ? 19.309 10.677 -4.053 1.00 46.19 186 THR A C 1
ATOM 1569 O O . THR A 1 186 ? 20.169 11.114 -3.289 1.00 46.19 186 THR A O 1
ATOM 1572 N N . GLU A 1 187 ? 19.103 11.186 -5.266 1.00 44.00 187 GLU A N 1
ATOM 1573 C CA . GLU A 1 187 ? 19.775 12.401 -5.714 1.00 44.00 187 GLU A CA 1
ATOM 1574 C C . GLU A 1 187 ? 19.507 13.582 -4.759 1.00 44.00 187 GLU A C 1
ATOM 1576 O O . GLU A 1 187 ? 20.363 14.455 -4.645 1.00 44.00 187 GLU A O 1
ATOM 1581 N N . ASN A 1 188 ? 18.419 13.555 -3.970 1.00 38.72 188 ASN A N 1
ATOM 1582 C CA . ASN A 1 188 ? 18.137 14.570 -2.946 1.00 38.72 188 ASN A CA 1
ATOM 1583 C C . ASN A 1 188 ? 18.389 14.146 -1.481 1.00 38.72 188 ASN A C 1
ATOM 1585 O O . ASN A 1 188 ? 18.527 15.023 -0.631 1.00 38.72 188 ASN A O 1
ATOM 1589 N N . ASN A 1 189 ? 18.503 12.846 -1.172 1.00 39.03 189 ASN A N 1
ATOM 1590 C CA . ASN A 1 189 ? 18.256 12.340 0.193 1.00 39.03 189 ASN A CA 1
ATOM 1591 C C . ASN A 1 189 ? 19.440 11.645 0.895 1.00 39.03 189 ASN A C 1
ATOM 1593 O O . ASN A 1 189 ? 19.312 11.248 2.049 1.00 39.03 189 ASN A O 1
ATOM 1597 N N . PHE A 1 190 ? 20.618 11.547 0.268 1.00 36.00 190 PHE A N 1
ATOM 1598 C CA . PHE A 1 190 ? 21.851 11.155 0.970 1.00 36.00 190 PHE A CA 1
ATOM 1599 C C . PHE A 1 190 ? 22.921 12.242 0.846 1.00 36.00 190 PHE A C 1
ATOM 1601 O O . PHE A 1 190 ? 23.834 12.150 0.026 1.00 36.00 190 PHE A O 1
ATOM 1608 N N . LYS A 1 191 ? 22.823 13.271 1.695 1.00 30.48 191 LYS A N 1
ATOM 1609 C CA . LYS A 1 191 ? 23.989 14.074 2.082 1.00 30.48 191 LYS A CA 1
ATOM 1610 C C . LYS A 1 191 ? 24.652 13.377 3.271 1.00 30.48 191 LYS A C 1
ATOM 1612 O O . LYS A 1 191 ? 24.138 13.463 4.383 1.00 30.48 191 LYS A O 1
ATOM 1617 N N . PHE A 1 192 ? 25.737 12.654 3.007 1.00 34.75 192 PHE A N 1
ATOM 1618 C CA . PHE A 1 192 ? 26.719 12.295 4.032 1.00 34.75 192 PHE A CA 1
ATOM 1619 C C . PHE A 1 192 ? 27.757 13.409 4.142 1.00 34.75 192 PHE A C 1
ATOM 1621 O O . PHE A 1 192 ? 28.110 13.970 3.077 1.00 34.75 192 PHE A O 1
#

Organism: NCBI:txid2840884

Secondary structure (DSSP, 8-state):
-----------TTEEEEEESHHHHHHHHT-TTS-S-EEEE----SBS--TT--------TTSEEEEEE-SS-HHHHHHHHHHHHH--S-EEEEEGGGT-TT---GGG--TTHHHHHGGG-EEPPHHHHHHHHHHHHHHHHHT-SEEEEETTEEEEE-HHHHHHHHHHH--TT-HHHHHHHHTT--TTTT---

Radius of gyration: 17.7 Å; chains: 1; bounding box: 50×32×53 Å

Foldseek 3Di:
DDDDPDPVLPPVQEQEEFEDDLLCVLQVPAPNHDPRYDYDYDAPFFAAPAPDDDDDDDDQRGEYEYEWALLAFRRLLVVLVCLQHHPHWYKYQHPCVVPVPDRGSSVDHNVCVVVSVVRIGGQDPVNSVVSNVLNVVLNVLRARGWAREPSDIDGYHPVVLVVQLVVQDDVVCVVSSVCVSSRPVPPPPDDD

InterPro domains:
  IPR022123 Domain of unknown function DUF3658 [PF12395] (117-184)